Protein AF-0000000076178556 (afdb_homodimer)

pLDDT: mean 76.59, std 22.17, range [28.81, 95.88]

Sequence (222 aa):
MDLVNMKNNEPVDWRDDKTLQDCMMYMLEKEMMCDVTFRVGDGRKTMKAHKNILASRSEVFHRMFDGSLPEKREICIPDIDEDSFTNLLRLVLIVSFFDKYTHYRNKGQSDMDLVNMKNNEPVDWRDDKTLQDCMMYMLEKEMMCDVTFRVGDGRKTMKAHKNILASRSEVFHRMFDGSLPEKREICIPDIDEDSFTNLLRLVLIVSFFDKYTHYRNKGQSD

Foldseek 3Di:
DPVVVCVVVPPDDPCPPHDPLRVQVVCQVVVNPFQEWEQEAPNRDIGTHHLVLLLVQDVVSVVVCVVPDSDRDYHYHHVHDPVRVVVVRNCSSCVVPCVVVVVVVVVVVVD/DPVVPCPVVPPPDPCPPHDPLRVQVVCQVVVNPFQEWEQEAPNRDIGTHHLVLLLVQDVVSVVVCVVPDSHHDYHYHHVHDPVRVVVVRNCSSCVVPCVVVVVVVVVVVVD

Secondary structure (DSSP, 8-state):
---S---------TTTT--HHHHHHHHHHTTTT--EEEEETTTTEEEEE-HHHHHHH-HHHHHHHTT--SS--EEEETTS-HHHHHHHHHHHHHTHHHHHHHHHHHHHHH-/---S---------TTTT--HHHHHHHHHHTTTT--EEEEETTTTEEEEE-HHHHHHH-HHHHHHHTT--SS--EEEETTS-HHHHHHHHHHHHHTTTHHHHHHHHHHHHH-

Solvent-accessible surface area (backbone atoms only — not comparable to full-atom values): 12746 Å² total; per-residue (Å²): 129,82,68,82,65,61,72,66,81,56,77,75,60,90,47,65,98,36,45,66,60,54,34,50,50,52,30,47,76,68,54,54,74,45,60,33,37,32,25,27,16,90,82,45,46,80,45,58,35,46,57,58,62,45,32,46,60,30,71,68,48,29,56,67,53,53,85,52,67,87,59,77,46,77,43,78,43,56,91,41,49,62,68,60,47,52,50,50,57,50,42,51,66,49,43,51,55,47,53,58,51,50,54,48,50,53,56,57,65,69,101,127,84,68,81,65,59,74,68,78,58,74,75,60,90,47,65,98,37,46,68,61,55,32,50,50,51,30,47,78,67,54,55,74,45,62,32,38,32,24,27,16,90,79,45,46,79,44,59,35,45,57,56,62,45,31,48,60,29,69,70,47,29,56,67,54,53,85,54,68,90,59,76,45,77,42,78,41,56,91,38,49,61,70,60,47,52,50,50,58,50,42,51,66,47,44,51,57,46,53,56,50,50,54,50,50,54,55,58,64,68,103

InterPro domains:
  IPR000210 BTB/POZ domain [PF00651] (27-90)
  IPR000210 BTB/POZ domain [PS50097] (34-92)
  IPR011333 SKP1/BTB/POZ domain superfamily [G3DSA:3.30.710.10] (6-97)
  IPR011333 SKP1/BTB/POZ domain superfamily [SSF54695] (19-91)

Nearest PDB structures (foldseek):
  4eoz-assembly2_A  TM=8.006E-01  e=3.031E-05  Homo sapiens
  8ua6-assembly1_D  TM=7.883E-01  e=1.221E-04  Homo sapiens
  9gr9-assembly2_D-2  TM=8.059E-01  e=1.942E-04  Homo sapiens
  9gp5-assembly1_D  TM=8.204E-01  e=2.706E-04  Homo sapiens
  2z8h-assembly1_A-2  TM=7.947E-01  e=2.532E-04  Mus musculus

Structure (mmCIF, N/CA/C/O backbone):
data_AF-0000000076178556-model_v1
#
loop_
_entity.id
_entity.type
_entity.pdbx_description
1 polymer 'BTB domain-containing protein'
#
loop_
_atom_site.group_PDB
_atom_site.id
_atom_site.type_symbol
_atom_site.label_atom_id
_atom_site.label_alt_id
_atom_site.label_comp_id
_atom_site.label_asym_id
_atom_site.label_entity_id
_atom_site.label_seq_id
_atom_site.pdbx_PDB_ins_code
_atom_site.Cartn_x
_atom_site.Cartn_y
_atom_site.Cartn_z
_atom_site.occupancy
_atom_site.B_iso_or_equiv
_atom_site.auth_seq_id
_atom_site.auth_comp_id
_atom_site.auth_asym_id
_atom_site.auth_atom_id
_atom_site.pdbx_PDB_model_num
ATOM 1 N N . MET A 1 1 ? -19.875 14.93 36.688 1 28.81 1 MET A N 1
ATOM 2 C CA . MET A 1 1 ? -20.391 14.258 35.5 1 28.81 1 MET A CA 1
ATOM 3 C C . MET A 1 1 ? -19.25 13.727 34.625 1 28.81 1 MET A C 1
ATOM 5 O O . MET A 1 1 ? -18.312 14.469 34.312 1 28.81 1 MET A O 1
ATOM 9 N N . ASP A 1 2 ? -18.922 12.344 34.781 1 31.25 2 ASP A N 1
ATOM 10 C CA . ASP A 1 2 ? -17.703 11.688 34.344 1 31.25 2 ASP A CA 1
ATOM 11 C C . ASP A 1 2 ? -17.516 11.82 32.812 1 31.25 2 ASP A C 1
ATOM 13 O O . ASP A 1 2 ? -18.266 11.211 32.031 1 31.25 2 ASP A O 1
ATOM 17 N N . LEU A 1 3 ? -17.266 12.969 32.25 1 34.38 3 LEU A N 1
ATOM 18 C CA . LEU A 1 3 ? -17.219 13.352 30.828 1 34.38 3 LEU A CA 1
ATOM 19 C C . LEU A 1 3 ? -16.312 12.414 30.047 1 34.38 3 LEU A C 1
ATOM 21 O O . LEU A 1 3 ? -1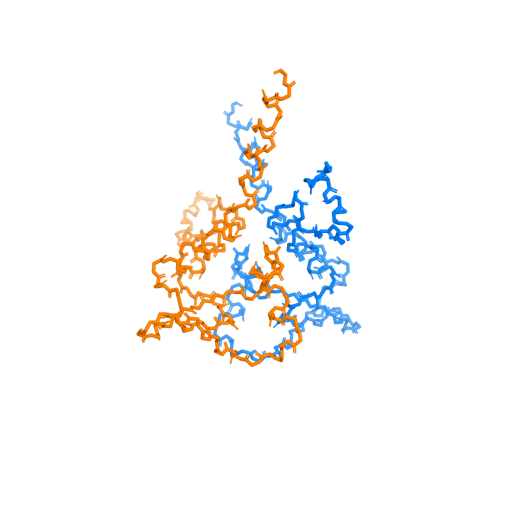6.469 12.258 28.828 1 34.38 3 LEU A O 1
ATOM 25 N N . VAL A 1 4 ? -15.148 12.172 30.547 1 37.97 4 VAL A N 1
ATOM 26 C CA . VAL A 1 4 ? -14.133 11.484 29.75 1 37.97 4 VAL A CA 1
ATOM 27 C C . VAL A 1 4 ? -14.57 10.047 29.484 1 37.97 4 VAL A C 1
ATOM 29 O O . VAL A 1 4 ? -13.867 9.289 28.812 1 37.97 4 VAL A O 1
ATOM 32 N N . ASN A 1 5 ? -15.461 9.555 30.391 1 37.81 5 ASN A N 1
ATOM 33 C CA . ASN A 1 5 ? -15.875 8.172 30.172 1 37.81 5 ASN A CA 1
ATOM 34 C C . ASN A 1 5 ? -16.547 7.98 28.812 1 37.81 5 ASN A C 1
ATOM 36 O O . ASN A 1 5 ? -17.656 7.457 28.734 1 37.81 5 ASN A O 1
ATOM 40 N N . MET A 1 6 ? -16.672 9.062 28.047 1 34.25 6 MET A N 1
ATOM 41 C CA . MET A 1 6 ? -17.312 8.625 26.812 1 34.25 6 MET A CA 1
ATOM 42 C C . MET A 1 6 ? -16.734 7.301 26.328 1 34.25 6 MET A C 1
ATOM 44 O O . MET A 1 6 ? -15.641 7.27 25.766 1 34.25 6 MET A O 1
ATOM 48 N N . LYS A 1 7 ? -16.828 6.328 27 1 38.88 7 LYS A N 1
ATOM 49 C CA . LYS A 1 7 ? -16.703 4.992 26.438 1 38.88 7 LYS A CA 1
ATOM 50 C C . LYS A 1 7 ? -17.281 4.941 25.016 1 38.88 7 LYS A C 1
ATOM 52 O O . LYS A 1 7 ? -18.5 4.859 24.844 1 38.88 7 LYS A O 1
ATOM 57 N N . ASN A 1 8 ? -17.156 5.957 24.125 1 41.75 8 ASN A N 1
ATOM 58 C CA . ASN A 1 8 ? -17.781 5.977 22.797 1 41.75 8 ASN A CA 1
ATOM 59 C C . ASN A 1 8 ? -17.656 4.629 22.109 1 41.75 8 ASN A C 1
ATOM 61 O O . ASN A 1 8 ? -16.562 4.062 22.047 1 41.75 8 ASN A O 1
ATOM 65 N N . ASN A 1 9 ? -18.625 3.719 22.312 1 46.91 9 ASN A N 1
ATOM 66 C CA . ASN A 1 9 ? -18.906 2.518 21.531 1 46.91 9 ASN A CA 1
ATOM 67 C C . ASN A 1 9 ? -18.391 2.641 20.109 1 46.91 9 ASN A C 1
ATOM 69 O O . ASN A 1 9 ? -19.172 2.723 19.156 1 46.91 9 ASN A O 1
ATOM 73 N N . GLU A 1 10 ? -17.672 3.676 19.844 1 55.28 10 GLU A N 1
ATOM 74 C CA . GLU A 1 10 ? -17.266 3.668 18.453 1 55.28 10 GLU A CA 1
ATOM 75 C C . GLU A 1 10 ? -16.594 2.354 18.078 1 55.28 10 GLU A C 1
ATOM 77 O O . GLU A 1 10 ? -15.852 1.778 18.875 1 55.28 10 GLU A O 1
ATOM 82 N N . PRO A 1 11 ? -17.266 1.673 17.188 1 60.62 11 PRO A N 1
ATOM 83 C CA . PRO A 1 11 ? -16.625 0.417 16.766 1 60.62 11 PRO A CA 1
ATOM 84 C C . PRO A 1 11 ? -15.102 0.495 16.781 1 60.62 11 PRO A C 1
ATOM 86 O O . PRO A 1 11 ? -14.539 1.563 16.531 1 60.62 11 PRO A O 1
ATOM 89 N N . VAL A 1 12 ? -14.555 -0.314 17.547 1 66.44 12 VAL A N 1
ATOM 90 C CA . VAL A 1 12 ? -13.102 -0.451 17.625 1 66.44 12 VAL A CA 1
ATOM 91 C C . VAL A 1 12 ? -12.492 -0.346 16.234 1 66.44 12 VAL A C 1
ATOM 93 O O . VAL A 1 12 ? -12.977 -0.974 15.289 1 66.44 12 VAL A O 1
ATOM 96 N N . ASP A 1 13 ? -11.742 0.648 16.047 1 80.88 13 ASP A N 1
ATOM 97 C CA . ASP A 1 13 ? -10.984 0.751 14.797 1 80.88 13 ASP A CA 1
ATOM 98 C C . ASP A 1 13 ? -10.086 -0.471 14.602 1 80.88 13 ASP A C 1
ATOM 100 O O . ASP A 1 13 ? -9.312 -0.829 15.492 1 80.88 13 ASP A O 1
ATOM 104 N N . TRP A 1 14 ? -10.344 -1.266 13.555 1 84.44 14 TRP A N 1
ATOM 105 C CA . TRP A 1 14 ? -9.617 -2.502 13.297 1 84.44 14 TRP A CA 1
ATOM 106 C C . TRP A 1 14 ? -8.117 -2.242 13.219 1 84.44 14 TRP A C 1
ATOM 108 O O . TRP A 1 14 ? -7.316 -3.18 13.25 1 84.44 14 TRP A O 1
ATOM 118 N N . ARG A 1 15 ? -7.73 -0.941 13.219 1 85 15 ARG A N 1
ATOM 119 C CA . ARG A 1 15 ? -6.328 -0.554 13.094 1 85 15 ARG A CA 1
ATOM 120 C C . ARG A 1 15 ? -5.672 -0.406 14.461 1 85 15 ARG A C 1
ATOM 122 O O . ARG A 1 15 ? -4.445 -0.331 14.57 1 85 15 ARG A O 1
ATOM 129 N N . ASP A 1 16 ? -6.484 -0.406 15.453 1 81.31 16 ASP A N 1
ATOM 130 C CA . ASP A 1 16 ? -5.949 -0.112 16.781 1 81.31 16 ASP A CA 1
ATOM 131 C C . ASP A 1 16 ? -4.879 -1.128 17.188 1 81.31 16 ASP A C 1
ATOM 133 O O . ASP A 1 16 ? -5.086 -2.336 17.047 1 81.31 16 ASP A O 1
ATOM 137 N N . ASP A 1 17 ? -3.727 -0.687 17.594 1 82.06 17 ASP A N 1
ATOM 138 C CA . ASP A 1 17 ? -2.609 -1.471 18.109 1 82.06 17 ASP A CA 1
ATOM 139 C C . ASP A 1 17 ? -2.045 -2.396 17.031 1 82.06 17 ASP A C 1
ATOM 141 O O . ASP A 1 17 ? -1.548 -3.482 17.344 1 82.06 17 ASP A O 1
ATOM 145 N N . LYS A 1 18 ? -2.26 -2.064 15.734 1 88 18 LYS A N 1
ATOM 146 C CA . LYS A 1 18 ? -1.749 -2.885 14.641 1 88 18 LYS A CA 1
ATOM 147 C C . LYS A 1 18 ? -0.619 -2.172 13.898 1 88 18 LYS A C 1
ATOM 149 O O . LYS A 1 18 ? -0.569 -0.94 13.875 1 88 18 LYS A O 1
ATOM 154 N N . THR A 1 19 ? 0.311 -2.949 13.453 1 87 19 THR A N 1
ATOM 155 C CA . THR A 1 19 ? 1.36 -2.42 12.594 1 87 19 THR A CA 1
ATOM 156 C C . THR A 1 19 ? 0.837 -2.203 11.172 1 87 19 THR A C 1
ATOM 158 O O . THR A 1 19 ? -0.243 -2.684 10.828 1 87 19 THR A O 1
ATOM 161 N N . LEU A 1 20 ? 1.585 -1.477 10.422 1 91.25 20 LEU A N 1
ATOM 162 C CA . LEU A 1 20 ? 1.245 -1.321 9.016 1 91.25 20 LEU A CA 1
ATOM 163 C C . LEU A 1 20 ? 1.111 -2.68 8.336 1 91.25 20 LEU A C 1
ATOM 165 O O . LEU A 1 20 ? 0.179 -2.9 7.559 1 91.25 20 LEU A O 1
ATOM 169 N N . GLN A 1 21 ? 2.049 -3.535 8.664 1 90.69 21 GLN A N 1
ATOM 170 C CA . GLN A 1 21 ? 2.033 -4.871 8.078 1 90.69 21 GLN A CA 1
ATOM 171 C C . GLN A 1 21 ? 0.735 -5.602 8.406 1 90.69 21 GLN A C 1
ATOM 173 O O . GLN A 1 21 ? 0.134 -6.234 7.539 1 90.69 21 GLN A O 1
ATOM 178 N N . ASP A 1 22 ? 0.322 -5.516 9.664 1 91.06 22 ASP A N 1
ATOM 179 C CA . ASP A 1 22 ? -0.925 -6.141 10.094 1 91.06 22 ASP A CA 1
ATOM 180 C C . ASP A 1 22 ? -2.115 -5.582 9.312 1 91.06 22 ASP A C 1
ATOM 182 O O . ASP A 1 22 ? -2.992 -6.332 8.883 1 91.06 22 ASP A O 1
ATOM 186 N N . CYS A 1 23 ? -2.119 -4.324 9.188 1 93.31 23 CYS A N 1
ATOM 187 C CA . CYS A 1 23 ? -3.232 -3.67 8.508 1 93.31 23 CYS A CA 1
ATOM 188 C C . CYS A 1 23 ? -3.26 -4.035 7.031 1 93.31 23 CYS A C 1
ATOM 190 O O . CYS A 1 23 ? -4.324 -4.305 6.473 1 93.31 23 CYS A O 1
ATOM 192 N N . MET A 1 24 ? -2.109 -4.113 6.449 1 94.69 24 MET A N 1
ATOM 193 C CA . MET A 1 24 ? -2.055 -4.457 5.031 1 94.69 24 MET A CA 1
ATOM 194 C C . MET A 1 24 ? -2.443 -5.914 4.805 1 94.69 24 MET A C 1
ATOM 196 O O . MET A 1 24 ? -3.064 -6.246 3.793 1 94.69 24 MET A O 1
ATOM 200 N N . MET A 1 25 ? -2.068 -6.742 5.75 1 93.5 25 MET A N 1
ATOM 201 C CA . MET A 1 25 ? -2.502 -8.133 5.668 1 93.5 25 MET A CA 1
ATOM 202 C C . MET A 1 25 ? -4.023 -8.234 5.746 1 93.5 25 MET A C 1
ATOM 204 O O . MET A 1 25 ? -4.641 -8.977 4.98 1 93.5 25 MET A O 1
ATOM 208 N N . TYR A 1 26 ? -4.559 -7.535 6.707 1 94.81 26 TYR A N 1
ATOM 209 C CA . TYR A 1 26 ? -6.008 -7.496 6.844 1 94.81 26 TYR A CA 1
ATOM 210 C C . TYR A 1 26 ? -6.668 -7.039 5.547 1 94.81 26 TYR A C 1
ATOM 212 O O . TYR A 1 26 ? -7.613 -7.668 5.07 1 94.81 26 TYR A O 1
ATOM 220 N N . MET A 1 27 ? -6.242 -5.984 4.957 1 95.56 27 MET A N 1
ATOM 221 C CA . MET A 1 27 ? -6.816 -5.414 3.744 1 95.56 27 MET A CA 1
ATOM 222 C C . MET A 1 27 ? -6.664 -6.371 2.566 1 95.56 27 MET A C 1
ATOM 224 O O . MET A 1 27 ? -7.547 -6.461 1.712 1 95.56 27 MET A O 1
ATOM 228 N N . LEU A 1 28 ? -5.523 -7.078 2.494 1 95.81 28 LEU A N 1
ATOM 229 C CA . LEU A 1 28 ? -5.332 -8.086 1.457 1 95.81 28 LEU A CA 1
ATOM 230 C C . LEU A 1 28 ? -6.363 -9.195 1.58 1 95.81 28 LEU A C 1
ATOM 232 O O . LEU A 1 28 ? -7 -9.57 0.592 1 95.81 28 LEU A O 1
ATOM 236 N N . GLU A 1 29 ? -6.59 -9.68 2.754 1 95.12 29 GLU A N 1
ATOM 237 C CA . GLU A 1 29 ? -7.516 -10.781 3.004 1 95.12 29 GLU A CA 1
ATOM 238 C C . GLU A 1 29 ? -8.953 -10.383 2.688 1 95.12 29 GLU A C 1
ATOM 240 O O . GLU A 1 29 ? -9.742 -11.195 2.209 1 95.12 29 GLU A O 1
ATOM 245 N N . LYS A 1 30 ? -9.234 -9.133 2.943 1 95.25 30 LYS A N 1
ATOM 246 C CA . LYS A 1 30 ? -10.586 -8.641 2.697 1 95.25 30 LYS A CA 1
ATOM 247 C C . LYS A 1 30 ? -10.711 -8.023 1.309 1 95.25 30 LYS A C 1
ATOM 249 O O . LYS A 1 30 ? -11.773 -7.531 0.931 1 95.25 30 LYS A O 1
ATOM 254 N N . GLU A 1 31 ? -9.641 -7.984 0.532 1 95 31 GLU A N 1
ATOM 255 C CA . GLU A 1 31 ? -9.562 -7.438 -0.819 1 95 31 GLU A CA 1
ATOM 256 C C . GLU A 1 31 ? -9.984 -5.973 -0.847 1 95 31 GLU A C 1
ATOM 258 O O . GLU A 1 31 ? -10.727 -5.551 -1.735 1 95 31 GLU A O 1
ATOM 263 N N . MET A 1 32 ? -9.586 -5.293 0.24 1 93.5 32 MET A N 1
ATOM 264 C CA . MET A 1 32 ? -9.883 -3.867 0.329 1 93.5 32 MET A CA 1
ATOM 265 C C . MET A 1 32 ? -8.844 -3.051 -0.435 1 93.5 32 MET A C 1
ATOM 267 O O . MET A 1 32 ? -7.641 -3.184 -0.195 1 93.5 32 MET A O 1
ATOM 271 N N . MET A 1 33 ? -9.32 -2.248 -1.429 1 92.25 33 MET A N 1
ATOM 272 C CA . MET A 1 33 ? -8.516 -1.272 -2.158 1 92.25 33 MET A CA 1
ATOM 273 C C . MET A 1 33 ? -7.402 -1.961 -2.939 1 92.25 33 MET A C 1
ATOM 275 O O . MET A 1 33 ? -6.285 -1.442 -3.023 1 92.25 33 MET A O 1
ATOM 279 N N . CYS A 1 34 ? -7.648 -3.115 -3.428 1 93.38 34 CYS A N 1
ATOM 280 C CA . CYS A 1 34 ? -6.719 -3.799 -4.32 1 93.38 34 CYS A CA 1
ATOM 281 C C . CYS A 1 34 ? -6.758 -3.193 -5.719 1 93.38 34 CYS A C 1
ATOM 283 O O . CYS A 1 34 ? -7.793 -2.68 -6.145 1 93.38 34 CYS A O 1
ATOM 285 N N . ASP A 1 35 ? -5.609 -3.262 -6.398 1 90.44 35 ASP A N 1
ATOM 286 C CA . ASP A 1 35 ? -5.559 -2.605 -7.703 1 90.44 35 ASP A CA 1
ATOM 287 C C . ASP A 1 35 ? -4.91 -3.51 -8.75 1 90.44 35 ASP A C 1
ATOM 289 O O . ASP A 1 35 ? -4.559 -3.055 -9.836 1 90.44 35 ASP A O 1
ATOM 293 N N . VAL A 1 36 ? -4.715 -4.723 -8.469 1 92.81 36 VAL A N 1
ATOM 294 C CA . VAL A 1 36 ? -4.27 -5.727 -9.43 1 92.81 36 VAL A CA 1
ATOM 295 C C . VAL A 1 36 ? -5.02 -7.035 -9.195 1 92.81 36 VAL A C 1
ATOM 297 O O . VAL A 1 36 ? -5.32 -7.391 -8.047 1 92.81 36 VAL A O 1
ATOM 300 N N . THR A 1 37 ? -5.355 -7.676 -10.305 1 94.38 37 THR A N 1
ATOM 301 C CA . THR A 1 37 ? -6.062 -8.945 -10.266 1 94.38 37 THR A CA 1
ATOM 302 C C . THR A 1 37 ? -5.246 -10.047 -10.953 1 94.38 37 THR A C 1
ATOM 304 O O . THR A 1 37 ? -4.789 -9.867 -12.078 1 94.38 37 THR A O 1
ATOM 307 N N . PHE A 1 38 ? -5.074 -11.07 -10.227 1 93.88 38 PHE A N 1
ATOM 308 C CA . PHE A 1 38 ? -4.395 -12.242 -10.758 1 93.88 38 PHE A CA 1
ATOM 309 C C . PHE A 1 38 ? -5.391 -13.359 -11.055 1 93.88 38 PHE A C 1
ATOM 311 O O . PHE A 1 38 ? -6.348 -13.555 -10.305 1 93.88 38 PHE A O 1
ATOM 318 N N . ARG A 1 39 ? -5.195 -13.977 -12.141 1 95.12 39 ARG A N 1
ATOM 319 C CA . ARG A 1 39 ? -5.863 -15.234 -12.453 1 95.12 39 ARG A CA 1
ATOM 320 C C . ARG A 1 39 ? -4.91 -16.422 -12.305 1 95.12 39 ARG A C 1
ATOM 322 O O . ARG A 1 39 ? -3.957 -16.562 -13.07 1 95.12 39 ARG A O 1
ATOM 329 N N . VAL A 1 40 ? -5.215 -17.172 -11.359 1 95.06 40 VAL A N 1
ATOM 330 C CA . VAL A 1 40 ? -4.215 -18.141 -10.914 1 95.06 40 VAL A CA 1
ATOM 331 C C . VAL A 1 40 ? -4.719 -19.562 -11.156 1 95.06 40 VAL A C 1
ATOM 333 O O . VAL A 1 40 ? -5.898 -19.859 -10.945 1 95.06 40 VAL A O 1
ATOM 336 N N . GLY A 1 41 ? -3.816 -20.516 -11.578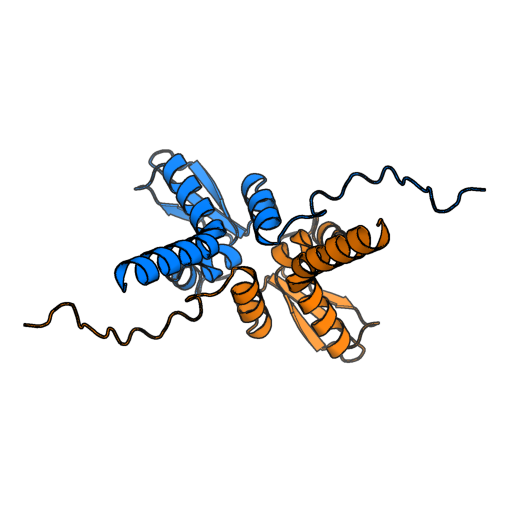 1 93.19 41 GLY A N 1
ATOM 337 C CA . GLY A 1 41 ? -4.098 -21.938 -11.742 1 93.19 41 GLY A CA 1
ATOM 338 C C . GLY A 1 41 ? -4.895 -22.25 -12.992 1 93.19 41 GLY A C 1
ATOM 339 O O . GLY A 1 41 ? -5.199 -21.344 -13.781 1 93.19 41 GLY A O 1
ATOM 340 N N . ASP A 1 42 ? -5.207 -23.531 -13.109 1 88.75 42 ASP A N 1
ATOM 341 C CA . ASP A 1 42 ? -5.973 -24.031 -14.25 1 88.75 42 ASP A CA 1
ATOM 342 C C . ASP A 1 42 ? -7.395 -23.469 -14.234 1 88.75 42 ASP A C 1
ATOM 344 O O . ASP A 1 42 ? -7.965 -23.188 -15.289 1 88.75 42 ASP A O 1
ATOM 348 N N . GLY A 1 43 ? -7.918 -23.219 -13.055 1 89.81 43 GLY A N 1
ATOM 349 C CA . GLY A 1 43 ? -9.273 -22.703 -12.898 1 89.81 43 GLY A CA 1
ATOM 350 C C . GLY A 1 43 ? -9.359 -21.203 -12.992 1 89.81 43 GLY A C 1
ATOM 351 O O . GLY A 1 43 ? -10.453 -20.625 -12.969 1 89.81 43 GLY A O 1
ATOM 352 N N . ARG A 1 44 ? -8.258 -20.625 -13.164 1 89.56 44 ARG A N 1
ATOM 353 C CA . ARG A 1 44 ? -8.18 -19.188 -13.305 1 89.56 44 ARG A CA 1
ATOM 354 C C . ARG A 1 44 ? -8.922 -18.484 -12.18 1 89.56 44 ARG A C 1
ATOM 356 O O . ARG A 1 44 ? -9.688 -17.547 -12.422 1 89.56 44 ARG A O 1
ATOM 363 N N . LYS A 1 45 ? -8.672 -18.906 -10.961 1 94.31 45 LYS A N 1
ATOM 364 C CA . LYS A 1 45 ? -9.25 -18.234 -9.797 1 94.31 45 LYS A CA 1
ATOM 365 C C . LYS A 1 45 ? -8.742 -16.812 -9.672 1 94.31 45 LYS A C 1
ATOM 367 O O . LYS A 1 45 ? -7.551 -16.547 -9.852 1 94.31 45 LYS A O 1
ATOM 372 N N . THR A 1 46 ? -9.672 -15.969 -9.438 1 94.88 46 THR A N 1
ATOM 373 C CA . THR A 1 46 ? -9.336 -14.555 -9.336 1 94.88 46 THR A CA 1
ATOM 374 C C . THR A 1 46 ? -8.805 -14.227 -7.941 1 94.88 46 THR A C 1
ATOM 376 O O . THR A 1 46 ? -9.398 -14.617 -6.938 1 94.88 46 THR A O 1
ATOM 379 N N . MET A 1 47 ? -7.629 -13.539 -7.934 1 94.94 47 MET A N 1
ATOM 380 C CA . MET A 1 47 ? -7.035 -13.047 -6.695 1 94.94 47 MET A CA 1
ATOM 381 C C . MET A 1 47 ? -6.578 -11.602 -6.848 1 94.94 47 MET A C 1
ATOM 383 O O . MET A 1 47 ? -5.918 -11.25 -7.828 1 94.94 47 MET A O 1
ATOM 387 N N . LYS A 1 48 ? -6.922 -10.82 -5.855 1 95.19 48 LYS A N 1
ATOM 388 C CA . LYS A 1 48 ? -6.582 -9.406 -5.918 1 95.19 48 LYS A CA 1
ATOM 389 C C . LYS A 1 48 ? -5.469 -9.062 -4.934 1 95.19 48 LYS A C 1
ATOM 391 O O . LYS A 1 48 ? -5.273 -9.766 -3.938 1 95.19 48 LYS A O 1
ATOM 396 N N . ALA A 1 49 ? -4.719 -8.055 -5.273 1 95.25 49 ALA A N 1
ATOM 397 C CA . ALA A 1 49 ? -3.627 -7.617 -4.414 1 95.25 49 ALA A CA 1
ATOM 398 C C . ALA A 1 49 ? -3.33 -6.133 -4.613 1 95.25 49 ALA A C 1
ATOM 400 O O . ALA A 1 49 ? -4.004 -5.461 -5.398 1 95.25 49 ALA A O 1
ATOM 401 N N . HIS A 1 50 ? -2.459 -5.609 -3.85 1 94.94 50 HIS A N 1
ATOM 402 C CA . HIS A 1 50 ? -1.988 -4.234 -3.949 1 94.94 50 HIS A CA 1
ATOM 403 C C . HIS A 1 50 ? -0.659 -4.156 -4.695 1 94.94 50 HIS A C 1
ATOM 405 O O . HIS A 1 50 ? 0.359 -4.652 -4.207 1 94.94 50 HIS A O 1
ATOM 411 N N . LYS A 1 51 ? -0.621 -3.432 -5.801 1 93.69 51 LYS A N 1
ATOM 412 C CA . LYS A 1 51 ? 0.57 -3.326 -6.637 1 93.69 51 LYS A CA 1
ATOM 413 C C . LYS A 1 51 ? 1.74 -2.736 -5.855 1 93.69 51 LYS A C 1
ATOM 415 O O . LYS A 1 51 ? 2.861 -3.246 -5.926 1 93.69 51 LYS A O 1
ATOM 420 N N . ASN A 1 52 ? 1.432 -1.66 -5.184 1 93.81 52 ASN A N 1
ATOM 421 C CA . ASN A 1 52 ? 2.518 -0.96 -4.508 1 93.81 52 ASN A CA 1
ATOM 422 C C . ASN A 1 52 ? 3.143 -1.82 -3.412 1 93.81 52 ASN A C 1
ATOM 424 O O . ASN A 1 52 ? 4.359 -1.805 -3.225 1 93.81 52 ASN A O 1
ATOM 428 N N . ILE A 1 53 ? 2.322 -2.639 -2.693 1 94.31 53 ILE A N 1
ATOM 429 C CA . ILE A 1 53 ? 2.838 -3.533 -1.662 1 94.31 53 ILE A CA 1
ATOM 430 C C . ILE A 1 53 ? 3.717 -4.605 -2.301 1 94.31 53 ILE A C 1
ATOM 432 O O . ILE A 1 53 ? 4.84 -4.848 -1.853 1 94.31 53 ILE A O 1
ATOM 436 N N . LEU A 1 54 ? 3.236 -5.164 -3.354 1 92.75 54 LEU A N 1
ATOM 437 C CA . LEU A 1 54 ? 3.994 -6.207 -4.035 1 92.75 54 LEU A CA 1
ATOM 438 C C . LEU A 1 54 ? 5.309 -5.652 -4.582 1 92.75 54 LEU A C 1
ATOM 440 O O . LEU A 1 54 ? 6.367 -6.258 -4.391 1 92.75 54 LEU A O 1
ATOM 444 N N . ALA A 1 55 ? 5.266 -4.5 -5.168 1 92.69 55 ALA A N 1
ATOM 445 C CA . ALA A 1 55 ? 6.438 -3.881 -5.777 1 92.69 55 ALA A CA 1
ATOM 446 C C . ALA A 1 55 ? 7.438 -3.434 -4.715 1 92.69 55 ALA A C 1
ATOM 448 O O . ALA A 1 55 ? 8.641 -3.398 -4.965 1 92.69 55 ALA A O 1
ATOM 449 N N . SER A 1 56 ? 6.938 -3.125 -3.561 1 93.44 56 SER A N 1
ATOM 450 C CA . SER A 1 56 ? 7.797 -2.65 -2.479 1 93.44 56 SER A CA 1
ATOM 451 C C . SER A 1 56 ? 8.633 -3.787 -1.896 1 93.44 56 SER A C 1
ATOM 453 O O . SER A 1 56 ? 9.68 -3.547 -1.298 1 93.44 56 SER A O 1
ATOM 455 N N . ARG A 1 57 ? 8.203 -5.02 -2.094 1 91.44 57 ARG A N 1
ATOM 456 C CA . ARG A 1 57 ? 8.836 -6.133 -1.395 1 91.44 57 ARG A CA 1
ATOM 457 C C . ARG A 1 57 ? 9.391 -7.152 -2.381 1 91.44 57 ARG A C 1
ATOM 459 O O . ARG A 1 57 ? 10.07 -8.102 -1.982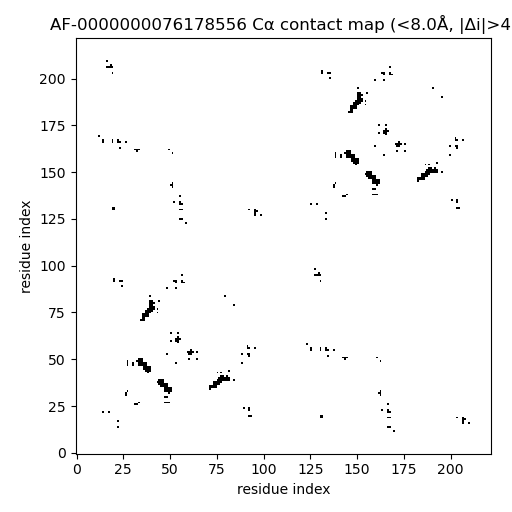 1 91.44 57 ARG A O 1
ATOM 466 N N . SER A 1 58 ? 9.188 -6.934 -3.643 1 89.38 58 SER A N 1
ATOM 467 C CA . SER A 1 58 ? 9.609 -7.902 -4.648 1 89.38 58 SER A CA 1
ATOM 468 C C . SER A 1 58 ? 10.086 -7.203 -5.922 1 89.38 58 SER A C 1
ATOM 470 O O . SER A 1 58 ? 9.312 -6.5 -6.574 1 89.38 58 SER A O 1
ATOM 472 N N . GLU A 1 59 ? 11.297 -7.461 -6.332 1 88.38 59 GLU A N 1
ATOM 473 C CA . GLU A 1 59 ? 11.828 -6.926 -7.578 1 88.38 59 GLU A CA 1
ATOM 474 C C . GLU A 1 59 ? 11.039 -7.434 -8.781 1 88.38 59 GLU A C 1
ATOM 476 O O . GLU A 1 59 ? 10.812 -6.695 -9.742 1 88.38 59 GLU A O 1
ATOM 481 N N . VAL A 1 60 ? 10.695 -8.625 -8.758 1 86.12 60 VAL A N 1
ATOM 482 C CA . VAL A 1 60 ? 9.945 -9.25 -9.844 1 86.12 60 VAL A CA 1
ATOM 483 C C . VAL A 1 60 ? 8.617 -8.531 -10.047 1 86.12 60 VAL A C 1
ATOM 485 O O . VAL A 1 60 ? 8.281 -8.141 -11.172 1 86.12 60 VAL A O 1
ATOM 488 N N . PHE A 1 61 ? 7.867 -8.281 -8.992 1 90 61 PHE A N 1
ATOM 489 C CA . PHE A 1 61 ? 6.602 -7.566 -9.102 1 90 61 PHE A CA 1
ATOM 490 C C . PHE A 1 61 ? 6.84 -6.102 -9.453 1 90 61 PHE A C 1
ATOM 492 O O . PHE A 1 61 ? 6.043 -5.492 -10.172 1 90 61 PHE A O 1
ATOM 499 N N . HIS A 1 62 ? 7.934 -5.547 -8.875 1 90.62 62 HIS A N 1
ATOM 500 C CA . HIS A 1 62 ? 8.266 -4.176 -9.234 1 90.62 62 HIS A CA 1
ATOM 501 C C . HIS A 1 62 ? 8.438 -4.027 -10.742 1 90.62 62 HIS A C 1
ATOM 503 O O . HIS A 1 62 ? 7.871 -3.117 -11.352 1 90.62 62 HIS A O 1
ATOM 509 N N . ARG A 1 63 ? 9.125 -4.852 -11.367 1 86.88 63 ARG A N 1
ATOM 510 C CA . ARG A 1 63 ? 9.352 -4.82 -12.812 1 86.88 63 ARG A CA 1
ATOM 511 C C . ARG A 1 63 ? 8.062 -5.109 -13.57 1 86.88 63 ARG A C 1
ATOM 513 O O . ARG A 1 63 ? 7.805 -4.5 -14.617 1 86.88 63 ARG A O 1
ATOM 520 N N . MET A 1 64 ? 7.301 -6.016 -13.07 1 85.69 64 MET A N 1
ATOM 521 C CA . MET A 1 64 ? 6.039 -6.395 -13.695 1 85.69 64 MET A CA 1
ATOM 522 C C . MET A 1 64 ? 5.094 -5.199 -13.789 1 85.69 64 MET A C 1
ATOM 524 O O . MET A 1 64 ? 4.379 -5.047 -14.781 1 85.69 64 MET A O 1
ATOM 528 N N . PHE A 1 65 ? 5.129 -4.391 -12.75 1 88 65 PHE A N 1
ATOM 529 C CA . PHE A 1 65 ? 4.168 -3.295 -12.695 1 88 65 PHE A CA 1
ATOM 530 C C . PHE A 1 65 ? 4.789 -2.004 -13.211 1 88 65 PHE A C 1
ATOM 532 O O . PHE A 1 65 ? 4.09 -1.01 -13.414 1 88 65 PHE A O 1
ATOM 539 N N . ASP A 1 66 ? 6.176 -2.15 -13.312 1 78.88 66 ASP A N 1
ATOM 540 C CA . ASP A 1 66 ? 6.891 -0.975 -13.805 1 78.88 66 ASP A CA 1
ATOM 541 C C . ASP A 1 66 ? 6.555 -0.696 -15.266 1 78.88 66 ASP A C 1
ATOM 543 O O . ASP A 1 66 ? 6.645 -1.59 -16.109 1 78.88 66 ASP A O 1
ATOM 547 N N . GLY A 1 67 ? 5.965 0.371 -15.594 1 70.75 67 GLY A N 1
ATOM 548 C CA . GLY A 1 67 ? 5.559 0.727 -16.938 1 70.75 67 GLY A CA 1
ATOM 549 C C . GLY A 1 67 ? 4.082 0.491 -17.203 1 70.75 67 GLY A C 1
ATOM 550 O O . GLY A 1 67 ? 3.592 0.763 -18.297 1 70.75 67 GLY A O 1
ATOM 551 N N . SER A 1 68 ? 3.629 -0.38 -16.359 1 59.09 68 SER A N 1
ATOM 552 C CA . SER A 1 68 ? 2.256 -0.781 -16.656 1 59.09 68 SER A CA 1
ATOM 553 C C . SER A 1 68 ? 1.282 0.37 -16.422 1 59.09 68 SER A C 1
ATOM 555 O O . SER A 1 68 ? 1.479 1.184 -15.516 1 59.09 68 SER A O 1
ATOM 557 N N . LEU A 1 69 ? 0.644 0.778 -17.516 1 52.5 69 LEU A N 1
ATOM 558 C CA . LEU A 1 69 ? -0.48 1.705 -17.422 1 52.5 69 LEU A CA 1
ATOM 559 C C . LEU A 1 69 ? -1.502 1.231 -16.391 1 52.5 69 LEU A C 1
ATOM 561 O O . LEU A 1 69 ? -1.627 0.03 -16.156 1 52.5 69 LEU A O 1
ATOM 565 N N . PRO A 1 70 ? -2.141 2.25 -15.617 1 53.62 70 PRO A N 1
ATOM 566 C CA . PRO A 1 70 ? -3.086 2.197 -14.5 1 53.62 70 PRO A CA 1
ATOM 567 C C . PRO A 1 70 ? -4.164 1.13 -14.688 1 53.62 70 PRO A C 1
ATOM 569 O O . PRO A 1 70 ? -4.852 0.766 -13.734 1 53.62 70 PRO A O 1
ATOM 572 N N . GLU A 1 71 ? -4.41 0.529 -15.836 1 53.28 71 GLU A N 1
ATOM 573 C CA . GLU A 1 71 ? -5.621 -0.264 -16.016 1 53.28 71 GLU A CA 1
ATOM 574 C C . GLU A 1 71 ? -5.512 -1.608 -15.297 1 53.28 71 GLU A C 1
ATOM 576 O O . GLU A 1 71 ? -4.414 -2.148 -15.148 1 53.28 71 GLU A O 1
ATOM 581 N N . LYS A 1 72 ? -6.629 -1.736 -14.562 1 58.75 72 LYS A N 1
ATOM 582 C CA . LYS A 1 72 ? -6.844 -3.045 -13.945 1 58.75 72 LYS A CA 1
ATOM 583 C C . LYS A 1 72 ? -6.289 -4.16 -14.828 1 58.75 72 LYS A C 1
ATOM 585 O O . LYS A 1 72 ? -6.781 -4.383 -15.938 1 58.75 72 LYS A O 1
ATOM 590 N N . ARG A 1 73 ? -4.961 -4.508 -14.672 1 66.38 73 ARG A N 1
ATOM 591 C CA . ARG A 1 73 ? -4.34 -5.559 -15.469 1 66.38 73 ARG A CA 1
ATOM 592 C C . ARG A 1 73 ? -4.582 -6.93 -14.852 1 66.38 73 ARG A C 1
ATOM 594 O O . ARG A 1 73 ? -4.496 -7.09 -13.625 1 66.38 73 ARG A O 1
ATOM 601 N N . GLU A 1 74 ? -5.32 -7.621 -15.641 1 83.19 74 GLU A N 1
ATOM 602 C CA . GLU A 1 74 ? -5.43 -9.031 -15.289 1 83.19 74 GLU A CA 1
ATOM 603 C C . GLU A 1 74 ? -4.152 -9.789 -15.648 1 83.19 74 GLU A C 1
ATOM 605 O O . GLU A 1 74 ? -3.674 -9.703 -16.781 1 83.19 74 GLU A O 1
ATOM 610 N N . ILE A 1 75 ? -3.523 -10.32 -14.648 1 89.25 75 ILE A N 1
ATOM 611 C CA . ILE A 1 75 ? -2.305 -11.094 -14.852 1 89.25 75 ILE A CA 1
ATOM 612 C C . ILE A 1 75 ? -2.6 -12.578 -14.664 1 89.25 75 ILE A C 1
ATOM 614 O O . ILE A 1 75 ? -3.09 -12.992 -13.609 1 89.25 75 ILE A O 1
ATOM 618 N N . CYS A 1 76 ? -2.307 -13.32 -15.672 1 91.06 76 CYS A N 1
ATOM 619 C CA . CYS A 1 76 ? -2.574 -14.758 -15.617 1 91.06 76 CYS A CA 1
ATOM 620 C C . CYS A 1 76 ? -1.321 -15.531 -15.227 1 91.06 76 CYS A C 1
ATOM 622 O O . CYS A 1 76 ? -0.257 -15.344 -15.812 1 91.06 76 CYS A O 1
ATOM 624 N N . ILE A 1 77 ? -1.459 -16.266 -14.172 1 91.19 77 ILE A N 1
ATOM 625 C CA . ILE A 1 77 ? -0.399 -17.156 -13.703 1 91.19 77 ILE A CA 1
ATOM 626 C C . ILE A 1 77 ? -0.933 -18.594 -13.602 1 91.19 77 ILE A C 1
ATOM 628 O O . ILE A 1 77 ? -1.263 -19.047 -12.508 1 91.19 77 ILE A O 1
ATOM 632 N N . PRO A 1 78 ? -0.894 -19.312 -14.633 1 90.06 78 PRO A N 1
ATOM 633 C CA . PRO A 1 78 ? -1.545 -20.625 -14.688 1 90.06 78 PRO A CA 1
ATOM 634 C C . PRO A 1 78 ? -0.743 -21.719 -13.984 1 90.06 78 PRO A C 1
ATOM 636 O O . PRO A 1 78 ? -1.295 -22.75 -13.625 1 90.06 78 PRO A O 1
ATOM 639 N N . ASP A 1 79 ? 0.54 -21.5 -13.766 1 91.25 79 ASP A N 1
ATOM 640 C CA . ASP A 1 79 ? 1.429 -22.578 -13.32 1 91.25 79 ASP A CA 1
ATOM 641 C C . ASP A 1 79 ? 1.479 -22.641 -11.797 1 91.25 79 ASP A C 1
ATOM 643 O O . ASP A 1 79 ? 2.236 -23.438 -11.234 1 91.25 79 ASP A O 1
ATOM 647 N N . ILE A 1 80 ? 0.727 -21.875 -11.094 1 92.81 80 ILE A N 1
ATOM 648 C CA . ILE A 1 80 ? 0.703 -21.891 -9.633 1 92.81 80 ILE A CA 1
ATOM 649 C C . ILE A 1 80 ? -0.735 -22.047 -9.148 1 92.81 80 ILE A C 1
ATOM 651 O O . ILE A 1 80 ? -1.652 -21.438 -9.703 1 92.81 80 ILE A O 1
ATOM 655 N N . ASP A 1 81 ? -0.922 -22.953 -8.172 1 93.81 81 ASP A N 1
ATOM 656 C CA . ASP A 1 81 ? -2.273 -23.109 -7.645 1 93.81 81 ASP A CA 1
ATOM 657 C C . ASP A 1 81 ? -2.627 -21.984 -6.688 1 93.81 81 ASP A C 1
ATOM 659 O O . ASP A 1 81 ? -1.746 -21.234 -6.246 1 93.81 81 ASP A O 1
ATOM 663 N N . GLU A 1 82 ? -3.904 -21.891 -6.328 1 93.81 82 GLU A N 1
ATOM 664 C CA . GLU A 1 82 ? -4.438 -20.781 -5.547 1 93.81 82 GLU A CA 1
ATOM 665 C C . GLU A 1 82 ? -3.795 -20.719 -4.164 1 93.81 82 GLU A C 1
ATOM 667 O O . GLU A 1 82 ? -3.387 -19.641 -3.711 1 93.81 82 GLU A O 1
ATOM 672 N N . ASP A 1 83 ? -3.688 -21.844 -3.469 1 94.38 83 ASP A N 1
ATOM 673 C CA . ASP A 1 83 ? -3.121 -21.875 -2.123 1 94.38 83 ASP A CA 1
ATOM 674 C C . ASP A 1 83 ? -1.663 -21.422 -2.129 1 94.38 83 ASP A C 1
ATOM 676 O O . ASP A 1 83 ? -1.248 -20.641 -1.273 1 94.38 83 ASP A O 1
ATOM 680 N N . SER A 1 84 ? -0.924 -21.891 -3.129 1 94.5 84 SER A N 1
ATOM 681 C CA . SER A 1 84 ? 0.483 -21.531 -3.246 1 94.5 84 SER A CA 1
ATOM 682 C C . SER A 1 84 ? 0.643 -20.031 -3.516 1 94.5 84 SER A C 1
ATOM 684 O O . SER A 1 84 ? 1.512 -19.391 -2.932 1 94.5 84 SER A O 1
ATOM 686 N N . PHE A 1 85 ? -0.244 -19.547 -4.348 1 94.62 85 PHE A N 1
ATOM 687 C CA . PHE A 1 85 ? -0.146 -18.125 -4.664 1 94.62 85 PHE A CA 1
ATOM 688 C C . PHE A 1 85 ? -0.555 -17.266 -3.469 1 94.62 85 PHE A C 1
ATOM 690 O O . PHE A 1 85 ? 0.078 -16.25 -3.178 1 94.62 85 PHE A O 1
ATOM 697 N N . THR A 1 86 ? -1.572 -17.656 -2.764 1 93.81 86 THR A N 1
ATOM 698 C CA . THR A 1 86 ? -1.977 -16.969 -1.538 1 93.81 86 THR A CA 1
ATOM 699 C C . THR A 1 86 ? -0.819 -16.922 -0.544 1 93.81 86 THR A C 1
ATOM 701 O O . THR A 1 86 ? -0.549 -15.867 0.043 1 93.81 86 THR A O 1
ATOM 704 N N . ASN A 1 87 ? -0.102 -18.016 -0.388 1 93 87 ASN A N 1
ATOM 705 C CA . ASN A 1 87 ? 1.051 -18.062 0.505 1 93 87 ASN A CA 1
ATOM 706 C C . ASN A 1 87 ? 2.16 -17.125 0.041 1 93 87 ASN A C 1
ATOM 708 O O . ASN A 1 87 ? 2.828 -16.5 0.861 1 93 87 ASN A O 1
ATOM 712 N N . LEU A 1 88 ? 2.309 -17.125 -1.318 1 91.81 88 LEU A N 1
ATOM 713 C CA . LEU A 1 88 ? 3.309 -16.219 -1.868 1 91.81 88 LEU A CA 1
ATOM 714 C C . LEU A 1 88 ? 2.975 -14.773 -1.527 1 91.81 88 LEU A C 1
ATOM 716 O O . LEU A 1 88 ? 3.836 -14.031 -1.06 1 91.81 88 LEU A O 1
ATOM 720 N N . LEU A 1 89 ? 1.694 -14.367 -1.697 1 93.12 89 LEU A N 1
ATOM 721 C CA . LEU A 1 89 ? 1.276 -13 -1.399 1 93.12 89 LEU A CA 1
ATOM 722 C C . LEU A 1 89 ? 1.495 -12.672 0.074 1 93.12 89 LEU A C 1
ATOM 724 O O . LEU A 1 89 ? 1.972 -11.586 0.409 1 93.12 89 LEU A O 1
ATOM 728 N N . ARG A 1 90 ? 1.202 -13.586 0.957 1 91.88 90 ARG A N 1
ATOM 729 C CA . ARG A 1 90 ? 1.406 -13.398 2.391 1 91.88 90 ARG A CA 1
ATOM 730 C C . ARG A 1 90 ? 2.891 -13.273 2.719 1 91.88 90 ARG A C 1
ATOM 732 O O . ARG A 1 90 ? 3.277 -12.445 3.549 1 91.88 90 ARG A O 1
ATOM 739 N N . LEU A 1 91 ? 3.668 -14.031 2.021 1 88.88 91 LEU A N 1
ATOM 740 C CA . LEU A 1 91 ? 5.105 -14.008 2.254 1 88.88 91 LEU A CA 1
ATOM 741 C C . LEU A 1 91 ? 5.695 -12.656 1.857 1 88.88 91 LEU A C 1
ATOM 743 O O . LEU A 1 91 ? 6.609 -12.156 2.518 1 88.88 91 LEU A O 1
ATOM 747 N N . VAL A 1 92 ? 5.191 -12.117 0.818 1 89.31 92 VAL A N 1
ATOM 748 C CA . VAL A 1 92 ? 5.664 -10.812 0.367 1 89.31 92 VAL A CA 1
ATOM 749 C C . VAL A 1 92 ? 5.426 -9.766 1.459 1 89.31 92 VAL A C 1
ATOM 751 O O . VAL A 1 92 ? 6.266 -8.898 1.688 1 89.31 92 VAL A O 1
ATOM 754 N N . LEU A 1 93 ? 4.328 -9.883 2.105 1 86.94 93 LEU A N 1
ATOM 755 C CA . LEU A 1 93 ? 3.975 -8.922 3.141 1 86.94 93 LEU A CA 1
ATOM 756 C C . LEU A 1 93 ? 4.746 -9.203 4.43 1 86.94 93 LEU A C 1
ATOM 758 O O . LEU A 1 93 ? 5.055 -8.273 5.184 1 86.94 93 LEU A O 1
ATOM 762 N N . ILE A 1 94 ? 5.07 -10.453 4.715 1 80.88 94 ILE A N 1
ATOM 763 C CA . ILE A 1 94 ? 5.633 -10.82 6.008 1 80.88 94 ILE A CA 1
ATOM 764 C C . ILE A 1 94 ? 7.156 -10.766 5.941 1 80.88 94 ILE A C 1
ATOM 766 O O . ILE A 1 94 ? 7.816 -10.445 6.93 1 80.88 94 ILE A O 1
ATOM 770 N N . VAL A 1 95 ? 7.898 -11.258 4.988 1 66.31 95 VAL A N 1
ATOM 771 C CA . VAL A 1 95 ? 9.344 -11.477 4.906 1 66.31 95 VAL A CA 1
ATOM 772 C C . VAL A 1 95 ? 10.078 -10.203 5.312 1 66.31 95 VAL A C 1
ATOM 774 O O . VAL A 1 95 ? 11.242 -10.25 5.711 1 66.31 95 VAL A O 1
ATOM 777 N N . SER A 1 96 ? 9.75 -9.023 5.168 1 53.94 96 SER A N 1
ATOM 778 C CA . SER A 1 96 ? 10.688 -8.195 5.922 1 53.94 96 SER A CA 1
ATOM 779 C C . SER A 1 96 ? 11.117 -8.883 7.211 1 53.94 96 SER A C 1
ATOM 781 O O . SER A 1 96 ? 12.25 -8.719 7.664 1 53.94 96 SER A O 1
ATOM 783 N N . PHE A 1 97 ? 10.297 -9.672 7.691 1 46.16 97 PHE A N 1
ATOM 784 C CA . PHE A 1 97 ? 10.484 -10.266 9.008 1 46.16 97 PHE A CA 1
ATOM 785 C C . PHE A 1 97 ? 11.594 -11.312 8.969 1 46.16 97 PHE A C 1
ATOM 787 O O . PHE A 1 97 ? 12.32 -11.492 9.945 1 46.16 97 PHE A O 1
ATOM 794 N N . PHE A 1 98 ? 11.656 -12.078 8.016 1 42.81 98 PHE A N 1
ATOM 795 C CA . PHE A 1 98 ? 12.633 -13.164 8.062 1 42.81 98 PHE A CA 1
ATOM 796 C C . PHE A 1 98 ? 14.055 -12.625 7.941 1 42.81 98 PHE A C 1
ATOM 798 O O . PHE A 1 98 ? 15.016 -13.32 8.25 1 42.81 98 PHE A O 1
ATOM 805 N N . ASP A 1 99 ? 14.172 -11.641 7.332 1 43.03 99 ASP A N 1
ATOM 806 C CA . ASP A 1 99 ? 15.562 -11.203 7.297 1 43.03 99 ASP A CA 1
ATOM 807 C C . ASP A 1 99 ? 16.125 -11.023 8.711 1 43.03 99 ASP A C 1
ATOM 809 O O . ASP A 1 99 ? 17.328 -11.148 8.93 1 43.03 99 ASP A O 1
ATOM 813 N N . LYS A 1 100 ? 15.25 -10.711 9.617 1 40.31 100 LYS A N 1
ATOM 814 C CA . LYS A 1 100 ? 15.859 -10.82 10.938 1 40.31 100 LYS A CA 1
ATOM 815 C C . LYS A 1 100 ? 16.328 -12.25 11.203 1 40.31 100 LYS A C 1
ATOM 817 O O . LYS A 1 100 ? 17.344 -12.461 11.883 1 40.31 100 LYS A O 1
ATOM 822 N N . TYR A 1 101 ? 15.625 -13.141 10.633 1 37.78 101 TYR A N 1
ATOM 823 C CA . TYR A 1 101 ? 16.031 -14.516 10.891 1 37.78 101 TYR A CA 1
ATOM 824 C C . TYR A 1 101 ? 17.297 -14.867 10.109 1 37.78 101 TYR A C 1
ATOM 826 O O . TYR A 1 101 ? 18.094 -15.695 10.547 1 37.78 101 TYR A O 1
ATOM 834 N N . THR A 1 102 ? 17.406 -14.406 8.992 1 41.47 102 THR A N 1
ATOM 835 C CA . THR A 1 102 ? 18.641 -14.781 8.305 1 41.47 102 THR A CA 1
ATOM 836 C C . THR A 1 102 ? 19.844 -14.07 8.922 1 41.47 102 THR A C 1
ATOM 838 O O . THR A 1 102 ? 20.984 -14.531 8.789 1 41.47 102 THR A O 1
ATOM 841 N N . HIS A 1 103 ? 19.578 -12.875 9.32 1 42.28 103 HIS A N 1
ATOM 842 C CA . HIS A 1 103 ? 20.703 -12.281 10.047 1 42.28 103 HIS A CA 1
ATOM 843 C C . HIS A 1 103 ? 21.047 -13.094 11.289 1 42.28 103 HIS A C 1
ATOM 845 O O . HIS A 1 103 ? 22.203 -13.148 11.695 1 42.28 103 HIS A O 1
ATOM 851 N N . TYR A 1 104 ? 20.047 -13.688 11.836 1 38.84 104 TYR A N 1
ATOM 852 C CA . TYR A 1 104 ? 20.391 -14.531 12.977 1 38.84 104 TYR A CA 1
ATOM 853 C C . TYR A 1 104 ? 21.094 -15.797 12.516 1 38.84 104 TYR A C 1
ATOM 855 O O . TYR A 1 104 ? 22 -16.297 13.203 1 38.84 104 TYR A O 1
ATOM 863 N N . ARG A 1 105 ? 20.734 -16.344 11.375 1 38.25 105 ARG A N 1
ATOM 864 C CA . ARG A 1 105 ? 21.438 -17.562 11 1 38.25 105 ARG A CA 1
ATOM 865 C C . ARG A 1 105 ? 22.875 -17.266 10.602 1 38.25 105 ARG A C 1
ATOM 867 O O . ARG A 1 105 ? 23.766 -18.078 10.828 1 38.25 105 ARG A O 1
ATOM 874 N N . ASN A 1 106 ? 23.047 -16.203 9.969 1 40.97 106 ASN A N 1
ATOM 875 C CA . ASN A 1 106 ? 24.438 -15.953 9.586 1 40.97 106 ASN A CA 1
ATOM 876 C C . ASN A 1 106 ? 25.297 -15.57 10.797 1 40.97 106 ASN A C 1
ATOM 878 O O . ASN A 1 106 ? 26.516 -15.695 10.758 1 40.97 106 ASN A O 1
ATOM 882 N N . LYS A 1 107 ? 24.688 -14.875 11.703 1 42.03 107 LYS A N 1
ATOM 883 C CA . LYS A 1 107 ? 25.547 -14.625 12.859 1 42.03 107 LYS A CA 1
ATOM 884 C C . LYS A 1 107 ? 25.891 -15.922 13.594 1 42.03 107 LYS A C 1
ATOM 886 O O . LYS A 1 107 ? 26.891 -16 14.289 1 42.03 107 LYS A O 1
ATOM 891 N N . GLY A 1 108 ? 24.875 -16.781 13.5 1 41.84 108 GLY A N 1
ATOM 892 C CA . GLY A 1 108 ? 25.234 -18 14.203 1 41.84 108 GLY A CA 1
ATOM 893 C C . GLY A 1 108 ? 26.312 -18.797 13.5 1 41.84 108 GLY A C 1
ATOM 894 O O . GLY A 1 108 ? 26.891 -19.719 14.078 1 41.84 108 GLY A O 1
ATOM 895 N N . GLN A 1 109 ? 26.391 -18.672 12.211 1 42.16 109 GLN A N 1
ATOM 896 C CA . GLN A 1 109 ? 27.375 -19.516 11.57 1 42.16 109 GLN A CA 1
ATOM 897 C C . GLN A 1 109 ? 28.781 -18.906 11.648 1 42.16 109 GLN A C 1
ATOM 899 O O . GLN A 1 109 ? 29.766 -19.578 11.391 1 42.16 109 GLN A O 1
ATOM 904 N N . SER A 1 110 ? 28.766 -17.578 11.891 1 42.28 110 SER A N 1
ATOM 905 C CA . SER A 1 110 ? 30.125 -17.062 11.938 1 42.28 110 SER A CA 1
ATOM 906 C C . SER A 1 110 ? 30.828 -17.438 13.234 1 42.28 110 SER A C 1
ATOM 908 O O . SER A 1 110 ? 32.031 -17.312 13.352 1 42.28 110 SER A O 1
ATOM 910 N N . ASP A 1 111 ? 30.062 -17.672 14.328 1 32 111 ASP A N 1
ATOM 911 C CA . ASP A 1 111 ? 30.953 -18.031 15.422 1 32 111 ASP A CA 1
ATOM 912 C C . ASP A 1 111 ? 31.375 -19.484 15.32 1 32 111 ASP A C 1
ATOM 914 O O . ASP A 1 111 ? 30.594 -20.344 14.922 1 32 111 ASP A O 1
ATOM 918 N N . MET B 1 1 ? 37.938 -22.766 -9.57 1 29.36 1 MET B N 1
ATOM 919 C CA . MET B 1 1 ? 37.375 -21.531 -10.125 1 29.36 1 MET B CA 1
ATOM 920 C C . MET B 1 1 ? 36.25 -21 -9.258 1 29.36 1 MET B C 1
ATOM 922 O O . MET B 1 1 ? 35.344 -21.766 -8.883 1 29.36 1 MET B O 1
ATOM 926 N N . ASP B 1 2 ? 36.594 -19.859 -8.438 1 31.52 2 ASP B N 1
ATOM 927 C CA . ASP B 1 2 ? 35.781 -19.359 -7.312 1 31.52 2 ASP B CA 1
ATOM 928 C C . ASP B 1 2 ? 34.406 -18.953 -7.766 1 31.52 2 ASP B C 1
ATOM 930 O O . ASP B 1 2 ? 34.219 -17.953 -8.469 1 31.52 2 ASP B O 1
ATOM 934 N N . LEU B 1 3 ? 33.531 -19.844 -8.188 1 34.41 3 LEU B N 1
ATOM 935 C CA . LEU B 1 3 ? 32.219 -19.641 -8.797 1 34.41 3 LEU B CA 1
ATOM 936 C C . LEU B 1 3 ? 31.344 -18.734 -7.934 1 34.41 3 LEU B C 1
ATOM 938 O O . LEU B 1 3 ? 30.422 -18.094 -8.438 1 34.41 3 LEU B O 1
ATOM 942 N N . VAL B 1 4 ? 31.312 -18.953 -6.68 1 38.25 4 VAL B N 1
ATOM 943 C CA . VAL B 1 4 ? 30.328 -18.328 -5.801 1 38.25 4 VAL B CA 1
ATOM 944 C C . VAL B 1 4 ? 30.625 -16.844 -5.641 1 38.25 4 VAL B C 1
ATOM 946 O O . VAL B 1 4 ? 29.844 -16.094 -5.051 1 38.25 4 VAL B O 1
ATOM 949 N N . ASN B 1 5 ? 31.906 -16.5 -5.926 1 37.25 5 ASN B N 1
ATOM 950 C CA . ASN B 1 5 ? 32.219 -15.102 -5.711 1 37.25 5 ASN B CA 1
ATOM 951 C C . ASN B 1 5 ? 31.438 -14.195 -6.648 1 37.25 5 ASN B C 1
ATOM 953 O O . ASN B 1 5 ? 32.031 -13.469 -7.461 1 37.25 5 ASN B O 1
ATOM 957 N N . MET B 1 6 ? 30.594 -14.742 -7.559 1 30.64 6 MET B N 1
ATOM 958 C CA . MET B 1 6 ? 30.016 -13.648 -8.344 1 30.64 6 MET B CA 1
ATOM 959 C C . MET B 1 6 ? 29.625 -12.484 -7.438 1 30.64 6 MET B C 1
ATOM 961 O O . MET B 1 6 ? 28.719 -12.617 -6.613 1 30.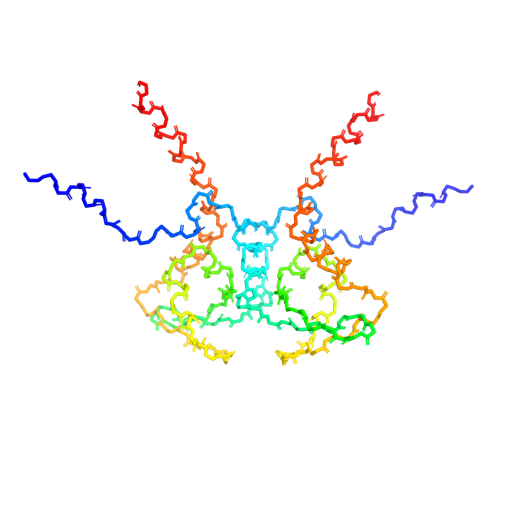64 6 MET B O 1
ATOM 965 N N . LYS B 1 7 ? 30.453 -11.766 -6.91 1 38.31 7 LYS B N 1
ATOM 966 C CA . LYS B 1 7 ? 30.125 -10.398 -6.52 1 38.31 7 LYS B CA 1
ATOM 967 C C . LYS B 1 7 ? 29.047 -9.797 -7.426 1 38.31 7 LYS B C 1
ATOM 969 O O . LYS B 1 7 ? 29.344 -9.422 -8.562 1 38.31 7 LYS B O 1
ATOM 974 N N . ASN B 1 8 ? 27.953 -10.508 -7.949 1 39.41 8 ASN B N 1
ATOM 975 C CA . ASN B 1 8 ? 26.969 -9.992 -8.891 1 39.41 8 ASN B CA 1
ATOM 976 C C . ASN B 1 8 ? 26.609 -8.547 -8.586 1 39.41 8 ASN B C 1
ATOM 978 O O . ASN B 1 8 ? 26.156 -8.227 -7.492 1 39.41 8 ASN B O 1
ATOM 982 N N . ASN B 1 9 ? 27.344 -7.605 -8.977 1 46.16 9 ASN B N 1
ATOM 983 C CA . ASN B 1 9 ?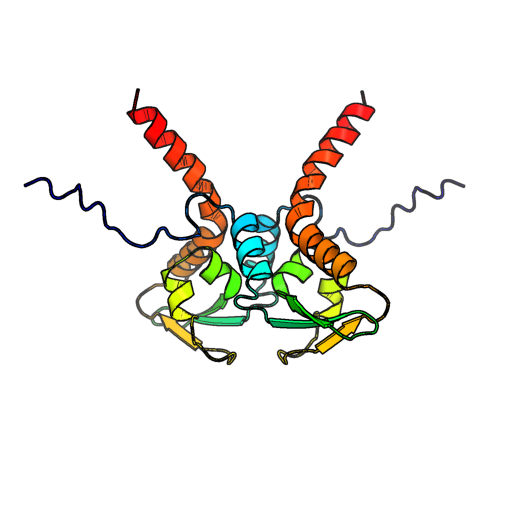 27.109 -6.168 -9.062 1 46.16 9 ASN B CA 1
ATOM 984 C C . ASN B 1 9 ? 25.625 -5.855 -9.227 1 46.16 9 ASN B C 1
ATOM 986 O O . ASN B 1 9 ? 25.219 -5.266 -10.227 1 46.16 9 ASN B O 1
ATOM 990 N N . GLU B 1 10 ? 24.797 -6.828 -9.148 1 54.56 10 GLU B N 1
ATOM 991 C CA . GLU B 1 10 ? 23.422 -6.387 -9.32 1 54.56 10 GLU B CA 1
ATOM 992 C C . GLU B 1 10 ? 23.094 -5.219 -8.398 1 54.56 10 GLU B C 1
ATOM 994 O O . GLU B 1 10 ? 23.562 -5.172 -7.258 1 54.56 10 GLU B O 1
ATOM 999 N N . PRO B 1 11 ? 22.812 -4.105 -9.023 1 60.28 11 PRO B N 1
ATOM 1000 C CA . PRO B 1 11 ? 22.453 -2.971 -8.164 1 60.28 11 PRO B CA 1
ATOM 1001 C C . PRO B 1 11 ? 21.703 -3.4 -6.906 1 60.28 11 PRO B C 1
ATOM 1003 O O . PRO B 1 11 ? 20.984 -4.406 -6.922 1 60.28 11 PRO B O 1
ATOM 1006 N N . VAL B 1 12 ? 22.25 -3.113 -5.836 1 65.38 12 VAL B N 1
ATOM 1007 C CA . VAL B 1 12 ? 21.656 -3.365 -4.531 1 65.38 12 VAL B CA 1
ATOM 1008 C C . VAL B 1 12 ? 20.156 -3.055 -4.574 1 65.38 12 VAL B C 1
ATOM 1010 O O . VAL B 1 12 ? 19.75 -2.014 -5.094 1 65.38 12 VAL B O 1
ATOM 1013 N N . ASP B 1 13 ? 19.406 -4.078 -4.426 1 80.31 13 ASP B N 1
ATOM 1014 C CA . ASP B 1 13 ? 17.969 -3.865 -4.285 1 80.31 13 ASP B CA 1
ATOM 1015 C C . ASP B 1 13 ? 17.656 -2.916 -3.129 1 80.31 13 ASP B C 1
ATOM 1017 O O . ASP B 1 13 ? 18.125 -3.129 -2.006 1 80.31 13 ASP B O 1
ATOM 1021 N N . TRP B 1 14 ? 17.109 -1.698 -3.439 1 84.06 14 TRP B N 1
ATOM 1022 C CA . TRP B 1 14 ? 16.844 -0.666 -2.447 1 84.06 14 TRP B CA 1
ATOM 1023 C C . TRP B 1 14 ? 15.984 -1.217 -1.312 1 84.06 14 TRP B C 1
ATOM 1025 O O . TRP B 1 14 ? 15.844 -0.579 -0.266 1 84.06 14 TRP B O 1
ATOM 1035 N N . ARG B 1 15 ? 15.5 -2.479 -1.46 1 85.38 15 ARG B N 1
ATOM 1036 C CA . ARG B 1 15 ? 14.633 -3.107 -0.468 1 85.38 15 ARG B CA 1
ATOM 1037 C C . ARG B 1 15 ? 15.453 -3.918 0.536 1 85.38 15 ARG B C 1
ATOM 1039 O O . ARG B 1 15 ? 14.938 -4.309 1.587 1 85.38 15 ARG B O 1
ATOM 1046 N N . ASP B 1 16 ? 16.672 -4.121 0.212 1 81.12 16 ASP B N 1
ATOM 1047 C CA . ASP B 1 16 ? 17.469 -5.02 1.043 1 81.12 16 ASP B CA 1
ATOM 1048 C C . ASP B 1 16 ? 17.531 -4.523 2.484 1 81.12 16 ASP B C 1
ATOM 1050 O O . ASP B 1 16 ? 17.781 -3.344 2.73 1 81.12 16 ASP B O 1
ATOM 1054 N N . ASP B 1 17 ? 17.219 -5.371 3.441 1 81.94 17 ASP B N 1
ATOM 1055 C CA . ASP B 1 17 ? 17.297 -5.137 4.879 1 81.94 17 ASP B CA 1
ATOM 1056 C C . ASP B 1 17 ? 16.344 -4.039 5.316 1 81.94 17 ASP B C 1
ATOM 1058 O O . ASP B 1 17 ? 16.594 -3.328 6.293 1 81.94 17 ASP B O 1
ATOM 1062 N N . LYS B 1 18 ? 15.273 -3.77 4.523 1 87.75 18 LYS B N 1
ATOM 1063 C CA . LYS B 1 18 ? 14.297 -2.738 4.863 1 87.75 18 LYS B CA 1
ATOM 1064 C C . LYS B 1 18 ? 12.961 -3.359 5.266 1 87.75 18 LYS B C 1
ATOM 1066 O O . LYS B 1 18 ? 12.625 -4.461 4.824 1 87.75 18 LYS B O 1
ATOM 1071 N N . THR B 1 19 ? 12.305 -2.703 6.164 1 87.12 19 THR B N 1
ATOM 1072 C CA . THR B 1 19 ? 10.945 -3.092 6.523 1 87.12 19 THR B CA 1
ATOM 1073 C C . THR B 1 19 ? 9.953 -2.615 5.469 1 87.12 19 THR B C 1
ATOM 1075 O O . THR B 1 19 ? 10.297 -1.803 4.605 1 87.12 19 THR B O 1
ATOM 1078 N N . LEU B 1 20 ? 8.781 -3.154 5.543 1 91.19 20 LEU B N 1
ATOM 1079 C CA . LEU B 1 20 ? 7.719 -2.668 4.668 1 91.19 20 LEU B CA 1
ATOM 1080 C C . LEU B 1 20 ? 7.531 -1.163 4.828 1 91.19 20 LEU B C 1
ATOM 1082 O O . LEU B 1 20 ? 7.379 -0.445 3.836 1 91.19 20 LEU B O 1
ATOM 1086 N N . GLN B 1 21 ? 7.574 -0.737 6.07 1 90.69 21 GLN B N 1
ATOM 1087 C CA . GLN B 1 21 ? 7.398 0.685 6.352 1 90.69 21 GLN B CA 1
ATOM 1088 C C . GLN B 1 21 ? 8.477 1.517 5.66 1 90.69 21 GLN B C 1
ATOM 1090 O O . GLN B 1 21 ? 8.18 2.559 5.07 1 90.69 21 GLN B O 1
ATOM 1095 N N . ASP B 1 22 ? 9.719 1.049 5.746 1 91 22 ASP B N 1
ATOM 1096 C CA . ASP B 1 22 ? 10.836 1.734 5.094 1 91 22 ASP B CA 1
ATOM 1097 C C . ASP B 1 22 ? 10.617 1.817 3.586 1 91 22 ASP B C 1
ATOM 1099 O O . ASP B 1 22 ? 10.852 2.863 2.977 1 91 22 ASP B O 1
ATOM 1103 N N . CYS B 1 23 ? 10.195 0.742 3.041 1 93.25 23 CYS B N 1
ATOM 1104 C CA . CYS B 1 23 ? 10.008 0.685 1.597 1 93.25 23 CYS B CA 1
ATOM 1105 C C . CYS B 1 23 ? 8.859 1.587 1.163 1 93.25 23 CYS B C 1
ATOM 1107 O O . CYS B 1 23 ? 8.969 2.297 0.162 1 93.25 23 CYS B O 1
ATOM 1109 N N . MET B 1 24 ? 7.844 1.614 1.949 1 94.62 24 MET B N 1
ATOM 1110 C CA . MET B 1 24 ? 6.703 2.453 1.596 1 94.62 24 MET B CA 1
ATOM 1111 C C . MET B 1 24 ? 7.047 3.932 1.743 1 94.62 24 MET B C 1
ATOM 1113 O O . MET B 1 24 ? 6.578 4.762 0.965 1 94.62 24 MET B O 1
ATOM 1117 N N . MET B 1 25 ? 7.855 4.227 2.73 1 93.5 25 MET B N 1
ATOM 1118 C CA . MET B 1 25 ? 8.328 5.602 2.869 1 93.5 25 MET B CA 1
ATOM 1119 C C . MET B 1 25 ? 9.148 6.02 1.654 1 93.5 25 MET B C 1
ATOM 1121 O O . MET B 1 25 ? 8.969 7.117 1.126 1 93.5 25 MET B O 1
ATOM 1125 N N . TYR B 1 26 ? 10.047 5.129 1.271 1 94.75 26 TYR B N 1
ATOM 1126 C CA . TYR B 1 26 ? 10.852 5.383 0.083 1 94.75 26 TYR B CA 1
ATOM 1127 C C . TYR B 1 26 ? 9.969 5.633 -1.133 1 94.75 26 TYR B C 1
ATOM 1129 O O . TYR B 1 26 ? 10.172 6.602 -1.868 1 94.75 26 TYR B O 1
ATOM 1137 N N . MET B 1 27 ? 9.016 4.832 -1.38 1 95.56 27 MET B N 1
ATOM 1138 C CA . MET B 1 27 ? 8.133 4.926 -2.537 1 95.56 27 MET B CA 1
ATOM 1139 C C . MET B 1 27 ? 7.293 6.199 -2.479 1 95.56 27 MET B C 1
ATOM 1141 O O . MET B 1 27 ? 7.02 6.816 -3.51 1 95.56 27 MET B O 1
ATOM 1145 N N . LEU B 1 28 ? 6.855 6.59 -1.271 1 95.88 28 LEU B N 1
ATOM 1146 C CA . LEU B 1 28 ? 6.125 7.84 -1.107 1 95.88 28 LEU B CA 1
ATOM 1147 C C . LEU B 1 28 ? 6.992 9.031 -1.505 1 95.88 28 LEU B C 1
ATOM 1149 O O . LEU B 1 28 ? 6.555 9.898 -2.266 1 95.88 28 LEU B O 1
ATOM 1153 N N . GLU B 1 29 ? 8.203 9.062 -1.077 1 95.06 29 GLU B N 1
ATOM 1154 C CA . GLU B 1 29 ? 9.125 10.172 -1.339 1 95.06 29 GLU B CA 1
ATOM 1155 C C . GLU B 1 29 ? 9.453 10.273 -2.826 1 95.06 29 GLU B C 1
ATOM 1157 O O . GLU B 1 29 ? 9.625 11.375 -3.354 1 95.06 29 GLU B O 1
ATOM 1162 N N . LYS B 1 30 ? 9.516 9.117 -3.457 1 95.19 30 LYS B N 1
ATOM 1163 C CA . LYS B 1 30 ? 9.844 9.102 -4.879 1 95.19 30 LYS B CA 1
ATOM 1164 C C . LYS B 1 30 ? 8.586 9.109 -5.738 1 95.19 30 LYS B C 1
ATOM 1166 O O . LYS B 1 30 ? 8.664 9.07 -6.965 1 95.19 30 LYS B O 1
ATOM 1171 N N . GLU B 1 31 ? 7.41 9.125 -5.133 1 95 31 GLU B N 1
ATOM 1172 C CA . GLU B 1 31 ? 6.102 9.141 -5.781 1 95 31 GLU B CA 1
ATOM 1173 C C . GLU B 1 31 ? 5.934 7.941 -6.711 1 95 31 GLU B C 1
ATOM 1175 O O . GLU B 1 31 ? 5.434 8.086 -7.828 1 95 31 GLU B O 1
ATOM 1180 N N . MET B 1 32 ? 6.5 6.82 -6.23 1 93.44 32 MET B N 1
ATOM 1181 C CA . MET B 1 32 ? 6.375 5.582 -6.992 1 93.44 32 MET B CA 1
ATOM 1182 C C . MET B 1 32 ? 5.035 4.906 -6.719 1 93.44 32 MET B C 1
ATOM 1184 O O . MET B 1 32 ? 4.688 4.652 -5.566 1 93.44 32 MET B O 1
ATOM 1188 N N . MET B 1 33 ? 4.227 4.684 -7.805 1 92.31 33 MET B N 1
ATOM 1189 C CA . MET B 1 33 ? 2.994 3.904 -7.777 1 92.31 33 MET B CA 1
ATOM 1190 C C . MET B 1 33 ? 1.96 4.555 -6.863 1 92.31 33 MET B C 1
ATOM 1192 O O . MET B 1 33 ? 1.23 3.861 -6.152 1 92.31 33 MET B O 1
ATOM 1196 N N . CYS B 1 34 ? 1.937 5.824 -6.805 1 93.38 34 CYS B N 1
ATOM 1197 C CA . CYS B 1 34 ? 0.897 6.559 -6.09 1 93.38 34 CYS B CA 1
ATOM 1198 C C . CYS B 1 34 ? -0.405 6.566 -6.883 1 93.38 34 CYS B C 1
ATOM 1200 O O . CYS B 1 34 ? -0.388 6.527 -8.117 1 93.38 34 CYS B O 1
ATOM 1202 N N . ASP B 1 35 ? -1.512 6.621 -6.145 1 90.56 35 ASP B N 1
ATOM 1203 C CA . ASP B 1 35 ? -2.789 6.523 -6.844 1 90.56 35 ASP B CA 1
ATOM 1204 C C . ASP B 1 35 ? -3.771 7.578 -6.344 1 90.56 35 ASP B C 1
ATOM 1206 O O . ASP B 1 35 ? -4.969 7.508 -6.633 1 90.56 35 ASP B O 1
ATOM 1210 N N . VAL B 1 36 ? -3.346 8.5 -5.605 1 92.94 36 VAL B N 1
ATOM 1211 C CA . VAL B 1 36 ? -4.133 9.664 -5.203 1 92.94 36 VAL B CA 1
ATOM 1212 C C . VAL B 1 36 ? -3.264 10.914 -5.242 1 92.94 36 VAL B C 1
ATOM 1214 O O . VAL B 1 36 ? -2.072 10.859 -4.926 1 92.94 36 VAL B O 1
ATOM 1217 N N . TH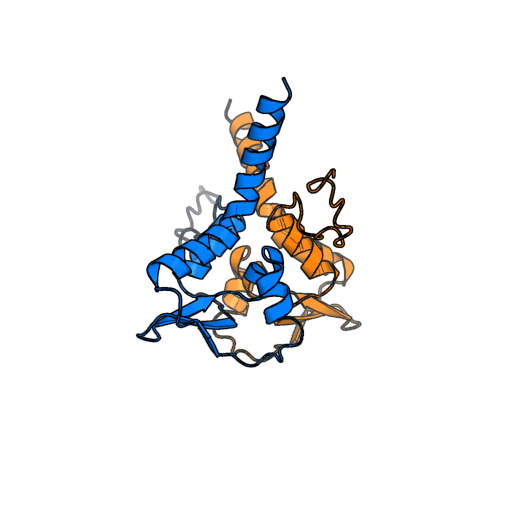R B 1 37 ? -3.883 12 -5.699 1 94.5 37 THR B N 1
ATOM 1218 C CA . THR B 1 37 ? -3.203 13.289 -5.789 1 94.5 37 THR B CA 1
ATOM 1219 C C . THR B 1 37 ? -3.91 14.336 -4.934 1 94.5 37 THR B C 1
ATOM 1221 O O . THR B 1 37 ? -5.125 14.508 -5.031 1 94.5 37 THR B O 1
ATOM 1224 N N . PHE B 1 38 ? -3.143 14.93 -4.117 1 94.12 38 PHE B N 1
ATOM 1225 C CA . PHE B 1 38 ? -3.639 16.016 -3.291 1 94.12 38 PHE B CA 1
ATOM 1226 C C . PHE B 1 38 ? -3.141 17.359 -3.812 1 94.12 38 PHE B C 1
ATOM 1228 O O . PHE B 1 38 ? -1.998 17.469 -4.262 1 94.12 38 PHE B O 1
ATOM 1235 N N . ARG B 1 39 ? -4.004 18.281 -3.814 1 95.38 39 ARG B N 1
ATOM 1236 C CA . ARG B 1 39 ? -3.65 19.688 -4.012 1 95.38 39 ARG B CA 1
ATOM 1237 C C . ARG B 1 39 ? -3.701 20.453 -2.693 1 95.38 39 ARG B C 1
ATOM 1239 O O . ARG B 1 39 ? -4.777 20.656 -2.125 1 95.38 39 ARG B O 1
ATOM 1246 N N . VAL B 1 40 ? -2.574 20.844 -2.309 1 95.25 40 VAL B N 1
ATOM 1247 C CA . VAL B 1 40 ? -2.453 21.281 -0.926 1 95.25 40 VAL B CA 1
ATOM 1248 C C . VAL B 1 40 ? -2.076 22.766 -0.895 1 95.25 40 VAL B C 1
ATOM 1250 O O . VAL B 1 40 ? -1.256 23.219 -1.694 1 95.25 40 VAL B O 1
ATOM 1253 N N . GLY B 1 41 ? -2.662 23.578 0.076 1 93.31 41 GLY B N 1
ATOM 1254 C CA . GLY B 1 41 ? -2.322 24.984 0.321 1 93.31 41 GLY B CA 1
ATOM 1255 C C . GLY B 1 41 ? -2.92 25.922 -0.701 1 93.31 41 GLY B C 1
ATOM 1256 O O . GLY B 1 41 ? -3.648 25.5 -1.6 1 93.31 41 GLY B O 1
ATOM 1257 N N . ASP B 1 42 ? -2.553 27.188 -0.521 1 88.81 42 ASP B N 1
ATOM 1258 C CA . ASP B 1 42 ? -3.027 28.25 -1.406 1 88.81 42 ASP B CA 1
ATOM 1259 C C . ASP B 1 42 ? -2.459 28.078 -2.814 1 88.81 42 ASP B C 1
ATOM 1261 O O . ASP B 1 42 ? -3.143 28.359 -3.801 1 88.81 42 ASP B O 1
ATOM 1265 N N . GLY B 1 43 ? -1.273 27.531 -2.902 1 89.81 43 GLY B N 1
ATOM 1266 C CA . GLY B 1 43 ? -0.605 27.328 -4.18 1 89.81 43 GLY B CA 1
ATOM 1267 C C . GLY B 1 43 ? -0.994 26.047 -4.867 1 89.81 43 GLY B C 1
ATOM 1268 O O . GLY B 1 43 ? -0.577 25.781 -6 1 89.81 43 GLY B O 1
ATOM 1269 N N . ARG B 1 44 ? -1.815 25.359 -4.234 1 89.62 44 ARG B N 1
ATOM 1270 C CA . ARG B 1 44 ? -2.316 24.109 -4.781 1 89.62 44 ARG B CA 1
ATOM 1271 C C . ARG B 1 44 ? -1.169 23.219 -5.254 1 89.62 44 ARG B C 1
ATOM 1273 O O . ARG B 1 44 ? -1.22 22.656 -6.352 1 89.62 44 ARG B O 1
ATOM 1280 N N . LYS B 1 45 ? -0.17 23.062 -4.414 1 94.44 45 LYS B N 1
ATOM 1281 C CA . LYS B 1 45 ? 0.933 22.156 -4.723 1 94.44 45 LYS B CA 1
ATOM 1282 C C . LYS B 1 45 ? 0.453 20.703 -4.797 1 94.44 45 LYS B C 1
ATOM 1284 O O . LYS B 1 45 ? -0.336 20.266 -3.959 1 94.44 45 LYS B O 1
ATOM 1289 N N . THR B 1 46 ? 0.903 20.078 -5.809 1 95 46 THR B N 1
ATOM 1290 C CA . THR B 1 46 ? 0.491 18.703 -6.035 1 95 46 THR B CA 1
ATOM 1291 C C . THR B 1 46 ? 1.329 17.734 -5.191 1 95 46 THR B C 1
ATOM 1293 O O . THR B 1 46 ? 2.557 17.844 -5.16 1 95 46 THR B O 1
ATOM 1296 N N . MET B 1 47 ? 0.613 16.859 -4.465 1 95.06 47 MET B N 1
ATOM 1297 C CA . MET B 1 47 ? 1.254 15.797 -3.691 1 95.06 47 MET B CA 1
ATOM 1298 C C . MET B 1 47 ? 0.562 14.461 -3.924 1 95.06 47 MET B C 1
ATOM 1300 O O . MET B 1 47 ? -0.667 14.375 -3.877 1 95.06 47 MET B O 1
ATOM 1304 N N . LYS B 1 48 ? 1.386 13.461 -4.137 1 95.25 48 LYS B N 1
ATOM 1305 C CA . LYS B 1 48 ? 0.831 12.141 -4.418 1 95.25 48 LYS B CA 1
ATOM 1306 C C . LYS B 1 48 ? 1.041 11.188 -3.24 1 95.25 48 LYS B C 1
ATOM 1308 O O . LYS B 1 48 ? 1.951 11.391 -2.434 1 95.25 48 LYS B O 1
ATOM 1313 N N . ALA B 1 49 ? 0.15 10.242 -3.121 1 95.38 49 ALA B N 1
ATOM 1314 C CA . ALA B 1 49 ? 0.242 9.258 -2.045 1 95.38 49 ALA B CA 1
ATOM 1315 C C . ALA B 1 49 ? -0.426 7.945 -2.443 1 95.38 49 ALA B C 1
ATOM 1317 O O . ALA B 1 49 ? -0.924 7.809 -3.564 1 95.38 49 ALA B O 1
ATOM 1318 N N . HIS B 1 50 ? -0.326 6.984 -1.621 1 95 50 HIS B N 1
ATOM 1319 C CA . HIS B 1 50 ? -0.962 5.684 -1.794 1 95 50 HIS B CA 1
ATOM 1320 C C . HIS B 1 50 ? -2.25 5.586 -0.981 1 95 50 HIS B C 1
ATOM 1322 O O . HIS B 1 50 ? -2.213 5.598 0.251 1 95 50 HIS B O 1
ATOM 1328 N N . LYS B 1 51 ? -3.373 5.352 -1.648 1 93.81 51 LYS B N 1
ATOM 1329 C CA . LYS B 1 51 ? -4.68 5.301 -0.998 1 93.81 51 LYS B CA 1
ATOM 1330 C C . LYS B 1 51 ? -4.727 4.199 0.056 1 93.81 51 LYS B C 1
ATOM 1332 O O . LYS B 1 51 ? -5.203 4.418 1.171 1 93.81 51 LYS B O 1
ATOM 1337 N N . ASN B 1 52 ? -4.262 3.072 -0.369 1 94 52 ASN B N 1
ATOM 1338 C CA . ASN B 1 52 ? -4.379 1.93 0.532 1 94 52 ASN B CA 1
ATOM 1339 C C . ASN B 1 52 ? -3.553 2.129 1.799 1 94 52 ASN B C 1
ATOM 1341 O O . ASN B 1 52 ? -3.984 1.755 2.891 1 94 52 ASN B O 1
ATOM 1345 N N . ILE B 1 53 ? -2.352 2.766 1.693 1 94.44 53 ILE B N 1
ATOM 1346 C CA . ILE B 1 53 ? -1.52 3.047 2.857 1 94.44 53 ILE B CA 1
ATOM 1347 C C . ILE B 1 53 ? -2.229 4.043 3.771 1 94.44 53 ILE B C 1
ATOM 1349 O O . ILE B 1 53 ? -2.336 3.82 4.98 1 94.44 53 ILE B O 1
ATOM 1353 N N . LEU B 1 54 ? -2.756 5.059 3.193 1 93 54 LEU B N 1
ATOM 1354 C CA . LEU B 1 54 ? -3.453 6.074 3.979 1 93 54 LEU B CA 1
ATOM 1355 C C . LEU B 1 54 ? -4.676 5.48 4.672 1 93 54 LEU B C 1
ATOM 1357 O O . LEU B 1 54 ? -4.883 5.699 5.867 1 93 54 LEU B O 1
ATOM 1361 N N . ALA B 1 55 ? -5.418 4.688 3.977 1 92.88 55 ALA B N 1
ATOM 1362 C CA . ALA B 1 55 ? -6.648 4.094 4.5 1 92.88 55 ALA B CA 1
ATOM 1363 C C . ALA B 1 55 ? -6.34 3.051 5.57 1 92.88 55 ALA B C 1
ATOM 1365 O O . ALA B 1 55 ? -7.137 2.836 6.484 1 92.88 55 ALA B O 1
ATOM 1366 N N . SER B 1 56 ? -5.207 2.449 5.457 1 93.5 56 SER B N 1
ATOM 1367 C CA . SER B 1 56 ? -4.824 1.406 6.402 1 93.5 56 SER B CA 1
ATOM 1368 C C . SER B 1 56 ? -4.469 1.996 7.766 1 93.5 56 SER B C 1
ATOM 1370 O O . SER B 1 56 ? -4.527 1.303 8.781 1 93.5 56 SER B O 1
ATOM 1372 N N . ARG B 1 57 ? -4.141 3.275 7.801 1 91.56 57 ARG B N 1
ATOM 1373 C CA . ARG B 1 57 ? -3.596 3.846 9.031 1 91.56 57 ARG B CA 1
ATOM 1374 C C . ARG B 1 57 ? -4.453 5.008 9.516 1 91.56 57 ARG B C 1
ATOM 1376 O O . ARG B 1 57 ? -4.215 5.551 10.602 1 91.56 57 ARG B O 1
ATOM 1383 N N . SER B 1 58 ? -5.477 5.34 8.773 1 89.5 58 SER B N 1
ATOM 1384 C CA . SER B 1 58 ? -6.301 6.488 9.125 1 89.5 58 SER B CA 1
ATOM 1385 C C . SER B 1 58 ? -7.766 6.242 8.781 1 89.5 58 SER B C 1
ATOM 1387 O O . SER B 1 58 ? -8.109 6.039 7.613 1 89.5 58 SER B O 1
ATOM 1389 N N . GLU B 1 59 ? -8.641 6.344 9.75 1 88.75 59 GLU B N 1
ATOM 1390 C CA . GLU B 1 59 ? -10.07 6.219 9.516 1 88.75 59 GLU B CA 1
ATOM 1391 C C . GLU B 1 59 ? -10.586 7.32 8.594 1 88.75 59 GLU B C 1
ATOM 1393 O O . GLU B 1 59 ? -11.453 7.086 7.754 1 88.75 59 GLU B O 1
ATOM 1398 N N . VAL B 1 60 ? -10.125 8.461 8.766 1 86.56 60 VAL B N 1
ATOM 1399 C CA . VAL B 1 60 ? -10.531 9.617 7.977 1 86.56 60 VAL B CA 1
ATOM 1400 C C . VAL B 1 60 ? -10.227 9.359 6.5 1 86.56 60 VAL B C 1
ATOM 1402 O O . VAL B 1 60 ? -11.102 9.523 5.645 1 86.56 60 VAL B O 1
ATOM 1405 N N . PHE B 1 61 ? -9.023 8.898 6.195 1 90.06 61 PHE B N 1
ATOM 1406 C CA . PHE B 1 61 ? -8.68 8.609 4.809 1 90.06 61 PHE B CA 1
ATOM 1407 C C . PHE B 1 61 ? -9.43 7.383 4.312 1 90.06 61 PHE B C 1
ATOM 1409 O O . PHE B 1 61 ? -9.797 7.309 3.137 1 90.06 61 PHE B O 1
ATOM 1416 N N . HIS B 1 62 ? -9.617 6.414 5.23 1 90.94 62 HIS B N 1
ATOM 1417 C CA . HIS B 1 62 ? -10.398 5.246 4.848 1 90.94 62 HIS B CA 1
ATOM 1418 C C . HIS B 1 62 ? -11.789 5.652 4.371 1 90.94 62 HIS B C 1
ATOM 1420 O O . HIS B 1 62 ? -12.242 5.215 3.309 1 90.94 62 HIS B O 1
ATOM 1426 N N . ARG B 1 63 ? -12.453 6.465 5.023 1 87.38 63 ARG B N 1
ATOM 1427 C CA . ARG B 1 63 ? -13.781 6.934 4.66 1 87.38 63 ARG B CA 1
ATOM 1428 C C . ARG B 1 63 ? -13.734 7.789 3.396 1 87.38 63 ARG B C 1
ATOM 1430 O O . ARG B 1 63 ? -14.633 7.707 2.553 1 87.38 63 ARG B O 1
ATOM 1437 N N . MET B 1 64 ? -12.727 8.594 3.289 1 86 64 MET B N 1
ATOM 1438 C CA . MET B 1 64 ? -12.562 9.477 2.137 1 86 64 MET B CA 1
ATOM 1439 C C . MET B 1 64 ? -12.469 8.672 0.845 1 86 64 MET B C 1
ATOM 1441 O O . MET B 1 64 ? -13 9.086 -0.188 1 86 64 MET B O 1
ATOM 1445 N N . PHE B 1 65 ? -11.781 7.527 0.962 1 88.31 65 PHE B N 1
ATOM 1446 C CA . PHE B 1 65 ? -11.531 6.758 -0.25 1 88.31 65 PHE B CA 1
ATOM 1447 C C . PHE B 1 65 ? -12.57 5.656 -0.417 1 88.31 65 PHE B C 1
ATOM 1449 O O . PHE B 1 65 ? -12.625 5.004 -1.461 1 88.31 65 PHE B O 1
ATOM 1456 N N . ASP B 1 66 ? -13.289 5.504 0.744 1 79.38 66 ASP B N 1
ATOM 1457 C CA . ASP B 1 66 ? -14.32 4.473 0.709 1 79.38 66 ASP B CA 1
ATOM 1458 C C . ASP B 1 66 ? -15.453 4.859 -0.246 1 79.38 66 ASP B C 1
ATOM 1460 O O . ASP B 1 66 ? -16 5.961 -0.159 1 79.38 66 ASP B O 1
ATOM 1464 N N . GLY B 1 67 ? -15.68 4.176 -1.27 1 71.69 67 GLY B N 1
ATOM 1465 C CA . GLY B 1 67 ? -16.703 4.469 -2.268 1 71.69 67 GLY B CA 1
ATOM 1466 C C . GLY B 1 67 ? -16.141 5.117 -3.52 1 71.69 67 GLY B C 1
ATOM 1467 O O . GLY B 1 67 ? -16.875 5.438 -4.445 1 71.69 67 GLY B O 1
ATOM 1468 N N . SER B 1 68 ? -14.953 5.648 -3.256 1 59.41 68 SER B N 1
ATOM 1469 C CA . SER B 1 68 ? -14.422 6.434 -4.363 1 59.41 68 SER B CA 1
ATOM 1470 C C . SER B 1 68 ? -14.062 5.543 -5.551 1 59.41 68 SER B C 1
ATOM 1472 O O . SER B 1 68 ? -13.617 4.41 -5.371 1 59.41 68 SER B O 1
ATOM 1474 N N . LEU B 1 69 ? -14.742 5.801 -6.652 1 53.19 69 LEU B N 1
ATOM 1475 C CA . LEU B 1 69 ? -14.375 5.207 -7.934 1 53.19 69 LEU B CA 1
ATOM 1476 C C . LEU B 1 69 ? -12.898 5.426 -8.234 1 53.19 69 LEU B C 1
ATOM 1478 O O . LEU B 1 69 ? -12.305 6.406 -7.773 1 53.19 69 LEU B O 1
ATOM 1482 N N . PRO B 1 70 ? -12.195 4.367 -8.914 1 54.06 70 PRO B N 1
ATOM 1483 C CA . PRO B 1 70 ? -10.789 4.195 -9.297 1 54.06 70 PRO B CA 1
ATOM 1484 C C . PRO B 1 70 ? -10.164 5.48 -9.836 1 54.06 70 PRO B C 1
ATOM 1486 O O . PRO B 1 70 ? -8.938 5.59 -9.906 1 54.06 70 PRO B O 1
ATOM 1489 N N . GLU B 1 71 ? -10.859 6.523 -10.203 1 53.81 71 GLU B N 1
ATOM 1490 C CA . GLU B 1 71 ? -10.242 7.605 -10.961 1 53.81 71 GLU B CA 1
ATOM 1491 C C . GLU B 1 71 ? -9.383 8.492 -10.062 1 53.81 71 GLU B C 1
ATOM 1493 O O . GLU B 1 71 ? -9.664 8.633 -8.875 1 53.81 71 GLU B O 1
ATOM 1498 N N . LYS B 1 72 ? -8.164 8.594 -10.633 1 59.88 72 LYS B N 1
ATOM 1499 C CA . LYS B 1 72 ? -7.246 9.562 -10.055 1 59.88 72 LYS B CA 1
ATOM 1500 C C . LYS B 1 72 ? -8 10.773 -9.5 1 59.88 72 LYS B C 1
ATOM 1502 O O . LYS B 1 72 ? -8.633 11.516 -10.25 1 59.88 72 LYS B O 1
ATOM 1507 N N . ARG B 1 73 ? -8.406 10.719 -8.18 1 67.62 73 ARG B N 1
ATOM 1508 C CA . ARG B 1 73 ? -9.141 11.82 -7.555 1 67.62 73 ARG B CA 1
ATOM 1509 C C . ARG B 1 73 ? -8.18 12.875 -7.012 1 67.62 73 ARG B C 1
ATOM 1511 O O . ARG B 1 73 ? -7.145 12.539 -6.434 1 67.62 73 ARG B O 1
ATOM 1518 N N . GLU B 1 74 ? -8.375 13.961 -7.68 1 84 74 GLU B N 1
ATOM 1519 C CA . GLU B 1 74 ? -7.699 15.117 -7.098 1 84 74 GLU B CA 1
ATOM 1520 C C . GLU B 1 74 ? -8.438 15.633 -5.867 1 84 74 GLU B C 1
ATOM 1522 O O . GLU B 1 74 ? -9.648 15.883 -5.926 1 84 74 GLU B O 1
ATOM 1527 N N . ILE B 1 75 ? -7.785 15.586 -4.758 1 89.75 75 ILE B N 1
ATOM 1528 C CA . ILE B 1 75 ? -8.367 16.062 -3.51 1 89.75 75 ILE B CA 1
ATOM 1529 C C . ILE B 1 75 ? -7.703 17.391 -3.111 1 89.75 75 ILE B C 1
ATOM 1531 O O . ILE B 1 75 ? -6.48 17.453 -2.965 1 89.75 75 ILE B O 1
ATOM 1535 N N . CYS B 1 76 ? -8.531 18.391 -2.957 1 91.38 76 CYS B N 1
ATOM 1536 C CA . CYS B 1 76 ? -8.016 19.703 -2.611 1 91.38 76 CYS B CA 1
ATOM 1537 C C . CYS B 1 76 ? -8.102 19.953 -1.108 1 91.38 76 CYS B C 1
ATOM 1539 O O . CYS B 1 76 ? -9.164 19.766 -0.506 1 91.38 76 CYS B O 1
ATOM 1541 N N . ILE B 1 77 ? -6.973 20.234 -0.539 1 91.44 77 ILE B N 1
ATOM 1542 C CA . ILE B 1 77 ? -6.883 20.594 0.869 1 91.44 77 ILE B CA 1
ATOM 1543 C C . ILE B 1 77 ? -6.195 21.953 1.005 1 91.44 77 ILE B C 1
ATOM 1545 O O . ILE B 1 77 ? -5.004 22.031 1.318 1 91.44 77 ILE B O 1
ATOM 1549 N N . PRO B 1 78 ? -6.938 23 0.909 1 90 78 PRO B N 1
ATOM 1550 C CA . PRO B 1 78 ? -6.359 24.344 0.841 1 90 78 PRO B CA 1
ATOM 1551 C C . PRO B 1 78 ? -5.895 24.844 2.203 1 90 78 PRO B C 1
ATOM 1553 O O . PRO B 1 78 ? -5.074 25.766 2.273 1 90 78 PRO B O 1
ATOM 1556 N N . ASP B 1 79 ? -6.375 24.297 3.291 1 91.19 79 ASP B N 1
ATOM 1557 C CA . ASP B 1 79 ? -6.176 24.875 4.621 1 91.19 79 ASP B CA 1
ATOM 1558 C C . ASP B 1 79 ? -4.902 24.344 5.266 1 91.19 79 ASP B C 1
ATOM 1560 O O . ASP B 1 79 ? -4.598 24.656 6.418 1 91.19 79 ASP B O 1
ATOM 1564 N N . ILE B 1 80 ? -4.145 23.531 4.586 1 92.94 80 ILE B N 1
ATOM 1565 C CA . ILE B 1 80 ? -2.9 22.984 5.125 1 92.94 80 ILE B CA 1
ATOM 1566 C C . ILE B 1 80 ? -1.754 23.266 4.156 1 92.94 80 ILE B C 1
ATOM 1568 O O . ILE B 1 80 ? -1.92 23.156 2.938 1 92.94 80 ILE B O 1
ATOM 1572 N N . ASP B 1 81 ? -0.622 23.766 4.727 1 93.81 81 ASP B N 1
ATOM 1573 C CA . ASP B 1 81 ? 0.519 24.016 3.852 1 93.81 81 ASP B CA 1
ATOM 1574 C C . ASP B 1 81 ? 1.225 22.719 3.475 1 93.81 81 ASP B C 1
ATOM 1576 O O . ASP B 1 81 ? 0.997 21.688 4.098 1 93.81 81 ASP B O 1
ATOM 1580 N N . GLU B 1 82 ? 2.117 22.812 2.49 1 93.94 82 GLU B N 1
ATOM 1581 C CA . GLU B 1 82 ? 2.775 21.641 1.905 1 93.94 82 GLU B CA 1
ATOM 1582 C C . GLU B 1 82 ? 3.609 20.906 2.945 1 93.94 82 GLU B C 1
ATOM 1584 O O . GLU B 1 82 ? 3.537 19.672 3.047 1 93.94 82 GLU B O 1
ATOM 1589 N N . ASP B 1 83 ? 4.41 21.609 3.744 1 94.5 83 ASP B N 1
ATOM 1590 C CA . ASP B 1 83 ? 5.277 21 4.742 1 94.5 83 ASP B CA 1
ATOM 1591 C C . ASP B 1 83 ? 4.461 20.25 5.793 1 94.5 83 ASP B C 1
ATOM 1593 O O . ASP B 1 83 ? 4.797 19.125 6.16 1 94.5 83 ASP B O 1
ATOM 1597 N N . SER B 1 84 ? 3.387 20.891 6.227 1 94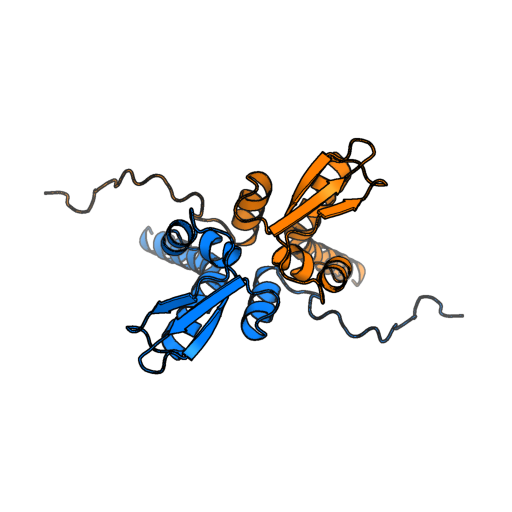.62 84 SER B N 1
ATOM 1598 C CA . SER B 1 84 ? 2.516 20.266 7.223 1 94.62 84 SER B CA 1
ATOM 1599 C C . SER B 1 84 ? 1.858 19 6.676 1 94.62 84 SER B C 1
ATOM 1601 O O . SER B 1 84 ? 1.779 18 7.375 1 94.62 84 SER B O 1
ATOM 1603 N N . PHE B 1 85 ? 1.472 19.094 5.43 1 94.62 85 PHE B N 1
ATOM 1604 C CA . PHE B 1 85 ? 0.826 17.922 4.844 1 94.62 85 PHE B CA 1
ATOM 1605 C C . PHE B 1 85 ? 1.833 16.797 4.621 1 94.62 85 PHE B C 1
ATOM 1607 O O . PHE B 1 85 ? 1.533 15.625 4.867 1 94.62 85 PHE B O 1
ATOM 1614 N N . THR B 1 86 ? 3 17.109 4.164 1 93.94 86 THR B N 1
ATOM 1615 C CA . THR B 1 86 ? 4.07 16.125 4.02 1 93.94 86 THR B CA 1
ATOM 1616 C C . THR B 1 86 ? 4.332 15.422 5.348 1 93.94 86 THR B C 1
ATOM 1618 O O . THR B 1 86 ? 4.449 14.195 5.387 1 93.94 86 THR B O 1
ATOM 1621 N N . ASN B 1 87 ? 4.379 16.172 6.434 1 93.19 87 ASN B N 1
ATOM 1622 C CA . ASN B 1 87 ? 4.586 15.602 7.758 1 93.19 87 ASN B CA 1
ATOM 1623 C C . ASN B 1 87 ? 3.436 14.68 8.156 1 93.19 87 ASN B C 1
ATOM 1625 O O . ASN B 1 87 ? 3.654 13.641 8.781 1 93.19 87 ASN B O 1
ATOM 1629 N N . LEU B 1 88 ? 2.225 15.172 7.777 1 92.06 88 LEU B N 1
ATOM 1630 C CA . LEU B 1 88 ? 1.062 14.336 8.062 1 92.06 88 LEU B CA 1
ATOM 1631 C C . LEU B 1 88 ? 1.171 12.992 7.348 1 92.06 88 LEU B C 1
ATOM 1633 O O . LEU B 1 88 ? 0.97 11.945 7.961 1 92.06 88 LEU B O 1
ATOM 1637 N N . LEU B 1 89 ? 1.544 12.992 6.051 1 93.38 89 LEU B N 1
ATOM 1638 C CA . LEU B 1 89 ? 1.679 11.758 5.285 1 93.38 89 LEU B CA 1
ATOM 1639 C C . LEU B 1 89 ? 2.74 10.852 5.895 1 93.38 89 LEU B C 1
ATOM 1641 O O . LEU B 1 89 ? 2.541 9.641 6 1 93.38 89 LEU B O 1
ATOM 1645 N N . ARG B 1 90 ? 3.848 11.398 6.332 1 92.06 90 ARG B N 1
ATOM 1646 C CA . ARG B 1 90 ? 4.914 10.633 6.973 1 92.06 90 ARG B CA 1
ATOM 1647 C C . ARG B 1 90 ? 4.441 10.039 8.297 1 92.06 90 ARG B C 1
ATOM 1649 O O . ARG B 1 90 ? 4.762 8.891 8.609 1 92.06 90 ARG B O 1
ATOM 1656 N N . LEU B 1 91 ? 3.666 10.805 8.992 1 89.06 91 LEU B N 1
ATOM 1657 C CA . LEU B 1 91 ? 3.156 10.344 10.281 1 89.06 91 LEU B CA 1
ATOM 1658 C C . LEU B 1 91 ? 2.225 9.148 10.102 1 89.06 91 LEU B C 1
ATOM 1660 O O . LEU B 1 91 ? 2.219 8.234 10.93 1 89.06 91 LEU B O 1
ATOM 1664 N N . VAL B 1 92 ? 1.468 9.18 9.078 1 89.38 92 VAL B N 1
ATOM 1665 C CA . VAL B 1 92 ? 0.561 8.07 8.797 1 89.38 92 VAL B CA 1
ATOM 1666 C C . VAL B 1 92 ? 1.361 6.785 8.609 1 89.38 92 VAL B C 1
ATOM 1668 O O . VAL B 1 92 ? 0.946 5.719 9.07 1 89.38 92 VAL B O 1
ATOM 1671 N N . LEU B 1 93 ? 2.471 6.918 7.992 1 87.38 93 LEU B N 1
ATOM 1672 C CA . LEU B 1 93 ? 3.297 5.746 7.711 1 87.38 93 LEU B CA 1
ATOM 1673 C C . LEU B 1 93 ? 4.086 5.328 8.945 1 87.38 93 LEU B C 1
ATOM 1675 O O . LEU B 1 93 ? 4.367 4.145 9.141 1 87.38 93 LEU B O 1
ATOM 1679 N N . ILE B 1 94 ? 4.465 6.258 9.812 1 81.31 94 ILE B N 1
ATOM 1680 C CA . ILE B 1 94 ? 5.375 5.969 10.914 1 81.31 94 ILE B CA 1
ATOM 1681 C C . ILE B 1 94 ? 4.574 5.59 12.164 1 81.31 94 ILE B C 1
ATOM 1683 O O . ILE B 1 94 ? 5.012 4.754 12.953 1 81.31 94 ILE B O 1
ATOM 1687 N N . VAL B 1 95 ? 3.547 6.258 12.633 1 66.88 95 VAL B N 1
ATOM 1688 C CA . VAL B 1 95 ? 2.848 6.145 13.914 1 66.88 95 VAL B CA 1
ATOM 1689 C C . VAL B 1 95 ? 2.506 4.684 14.188 1 66.88 95 VAL B C 1
ATOM 1691 O O . VAL B 1 95 ? 2.371 4.277 15.344 1 66.88 95 VAL B O 1
ATOM 1694 N N . SER B 1 96 ? 2.143 3.801 13.367 1 54.31 96 SER B N 1
ATOM 1695 C CA . SER B 1 96 ? 2.084 2.504 14.031 1 54.31 96 SER B CA 1
ATOM 1696 C C . SER B 1 96 ? 3.227 2.346 15.031 1 54.31 96 SER B C 1
ATOM 1698 O O . SER B 1 96 ? 3.072 1.682 16.062 1 54.31 96 SER B O 1
ATOM 1700 N N . PHE B 1 97 ? 4.281 2.998 14.805 1 46.44 97 PHE B N 1
ATOM 1701 C CA . PHE B 1 97 ? 5.465 2.846 15.641 1 46.44 97 PHE B CA 1
ATOM 1702 C C . PHE B 1 97 ? 5.246 3.49 17 1 46.44 97 PHE B C 1
ATOM 1704 O O . PHE B 1 97 ? 5.742 2.992 18.016 1 46.44 97 PHE B O 1
ATOM 1711 N N . PHE B 1 98 ? 4.652 4.578 17.062 1 43.22 98 PHE B N 1
ATOM 1712 C CA . PHE B 1 98 ? 4.574 5.266 18.344 1 43.22 98 PHE B CA 1
ATOM 1713 C C . PHE B 1 98 ? 3.623 4.543 19.297 1 43.22 98 PHE B C 1
ATOM 1715 O O . PHE B 1 98 ? 3.672 4.75 20.5 1 43.22 98 PHE B O 1
ATOM 1722 N N . ASP B 1 99 ? 2.727 3.955 18.734 1 44.16 99 ASP B N 1
ATOM 1723 C CA . ASP B 1 99 ? 1.896 3.316 19.766 1 44.16 99 ASP B CA 1
ATOM 1724 C C . ASP B 1 99 ? 2.723 2.373 20.625 1 44.16 99 ASP B C 1
ATOM 1726 O O . ASP B 1 99 ? 2.322 2.041 21.75 1 44.16 99 ASP B O 1
ATOM 1730 N N . LYS B 1 100 ? 3.758 1.861 20.078 1 41.25 100 LYS B N 1
ATOM 1731 C CA . LYS B 1 100 ? 4.598 1.192 21.062 1 41.25 100 LYS B CA 1
ATOM 1732 C C . LYS B 1 100 ? 5.055 2.166 22.141 1 41.25 100 LYS B C 1
ATOM 1734 O O . LYS B 1 100 ? 5.172 1.793 23.312 1 41.25 100 LYS B O 1
ATOM 1739 N N . TYR B 1 101 ? 5.246 3.359 21.75 1 39.03 101 TYR B N 1
ATOM 1740 C CA . TYR B 1 101 ? 5.719 4.281 22.766 1 39.03 101 TYR B CA 1
ATOM 1741 C C . TYR B 1 101 ? 4.605 4.617 23.75 1 39.03 101 TYR B C 1
ATOM 1743 O O . TYR B 1 101 ? 4.863 4.848 24.938 1 39.03 101 TYR B O 1
ATOM 1751 N N . THR B 1 102 ? 3.453 4.773 23.312 1 41.72 102 THR B N 1
ATOM 1752 C CA . THR B 1 102 ? 2.434 5.121 24.297 1 41.72 102 THR B CA 1
ATOM 1753 C C . THR B 1 102 ? 2.129 3.934 25.203 1 41.72 102 THR B C 1
ATOM 1755 O O . THR B 1 102 ? 1.669 4.109 26.328 1 41.72 102 THR B O 1
ATOM 1758 N N . HIS B 1 103 ? 2.176 2.807 24.594 1 43.28 103 HIS B N 1
ATOM 1759 C CA . HIS B 1 103 ? 2.008 1.688 25.516 1 43.28 103 HIS B CA 1
ATOM 1760 C C . HIS B 1 103 ? 3.111 1.672 26.562 1 43.28 103 HIS B C 1
ATOM 1762 O O . HIS B 1 103 ? 2.887 1.242 27.703 1 43.28 103 HIS B O 1
ATOM 1768 N N . TYR B 1 104 ? 4.262 2.092 26.125 1 39.44 104 TYR B N 1
ATOM 1769 C CA . TYR B 1 104 ? 5.293 2.162 27.156 1 39.44 104 TYR B CA 1
ATOM 1770 C C . TYR B 1 104 ? 5.02 3.303 28.125 1 39.44 104 TYR B C 1
ATOM 1772 O O . TYR B 1 104 ? 5.328 3.201 29.312 1 39.44 104 TYR B O 1
ATOM 1780 N N . ARG B 1 105 ? 4.434 4.395 27.656 1 38.16 105 ARG B N 1
ATOM 1781 C CA . ARG B 1 105 ? 4.203 5.461 28.625 1 38.16 105 ARG B CA 1
ATOM 1782 C C . ARG B 1 105 ? 3.072 5.105 29.578 1 38.16 105 ARG B C 1
ATOM 1784 O O . ARG B 1 105 ? 3.1 5.48 30.75 1 38.16 105 ARG B O 1
ATOM 1791 N N . ASN B 1 106 ? 2.062 4.504 29.031 1 44.16 106 ASN B N 1
ATOM 1792 C CA . ASN B 1 106 ? 0.987 4.199 29.969 1 44.16 106 ASN B CA 1
ATOM 1793 C C . ASN B 1 106 ? 1.42 3.158 31 1 44.16 106 ASN B C 1
ATOM 1795 O O . ASN B 1 106 ? 0.781 3.006 32.031 1 44.16 106 ASN B O 1
ATOM 1799 N N . LYS B 1 107 ? 2.258 2.238 30.594 1 42.59 107 LYS B N 1
ATOM 1800 C CA . LYS B 1 107 ? 2.676 1.295 31.625 1 42.59 107 LYS B CA 1
ATOM 1801 C C . LYS B 1 107 ? 3.525 1.985 32.688 1 42.59 107 LYS B C 1
ATOM 1803 O O . LYS B 1 107 ? 3.604 1.521 33.812 1 42.59 107 LYS B O 1
ATOM 1808 N N . GLY B 1 108 ? 4.254 2.924 32.125 1 42.44 108 GLY B N 1
ATOM 1809 C CA . GLY B 1 108 ? 5.051 3.539 33.188 1 42.44 108 GLY B CA 1
ATOM 1810 C C . GLY B 1 108 ? 4.219 4.312 34.188 1 42.44 108 GLY B C 1
ATOM 1811 O O . GLY B 1 108 ? 4.715 4.699 35.25 1 42.44 108 GLY B O 1
ATOM 1812 N N . GLN B 1 109 ? 3.111 4.836 33.719 1 42.53 109 GLN B N 1
ATOM 1813 C CA . GLN B 1 109 ? 2.393 5.664 34.656 1 42.53 109 GLN B CA 1
ATOM 1814 C C . GLN B 1 109 ? 1.551 4.809 35.625 1 42.53 109 GLN B C 1
ATOM 1816 O O . GLN B 1 109 ? 1.065 5.293 36.625 1 42.53 109 GLN B O 1
ATOM 1821 N N . SER B 1 110 ? 1.295 3.588 35.125 1 42.16 110 SER B N 1
ATOM 1822 C CA . SER B 1 110 ? 0.468 2.838 36.062 1 42.16 110 SER B CA 1
ATOM 1823 C C . SER B 1 110 ? 1.276 2.391 37.281 1 42.16 110 SER B C 1
ATOM 1825 O O . SER B 1 110 ? 0.708 2.012 38.312 1 42.16 110 SER B O 1
ATOM 1827 N N . ASP B 1 111 ? 2.621 2.225 37.125 1 32.5 111 ASP B N 1
ATOM 1828 C CA . ASP B 1 111 ? 3.154 1.833 38.438 1 32.5 111 ASP B CA 1
ATOM 1829 C C . ASP B 1 111 ? 3.34 3.049 39.344 1 32.5 111 ASP B C 1
ATOM 1831 O O . ASP B 1 111 ? 3.697 4.133 38.875 1 32.5 111 ASP B O 1
#

Radius of gyration: 20.47 Å; Cα contacts (8 Å, |Δi|>4): 254; chains: 2; bounding 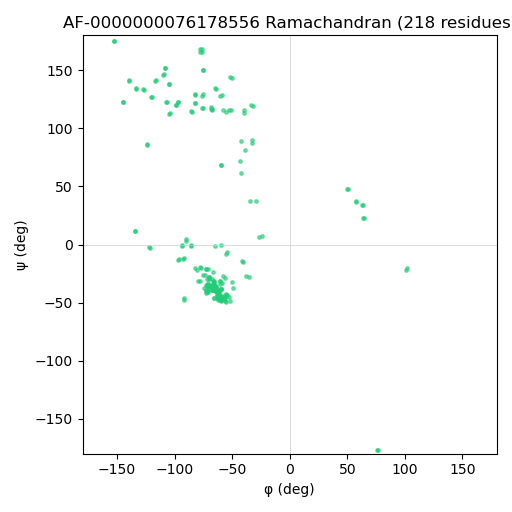box: 58×52×56 Å

Organism: Mytilus galloprovincialis (NCBI:txid29158)